Protein AF-0000000084530770 (afdb_homodimer)

Foldseek 3Di:
DEEEWELEFFAVCLPVVLCVLQVVLPHDYAYEYQDAAWHWYANQVHTDDIDGHRYYLLPDDLVVDQEYEYTDGPVILVVQLVRPSSLCSLLVCLQQAGEYEYEAHRCSSVLSNLRAAPWEFEHAPVCVVVSVVSHHHYDPDQWDWTCPGSYIYIYGYDSVSSVVSSVVVSVRSVVSVCVVPPD/DEEEWELEFFAVCLPVVLCVLCVVLPHDYAYEYQDAAWHWYANQVHTDDIDHHRYYLLPDDLVVDQEYEYTDGPVILVVQLVRPSSLCSLLVCLQQAGEYEYEAHRCSSVLSNLRAAPWEFEHAPVCVVVSVVSHHHYDPDQWDWTCPGSYIYIYGYDSVSSVVSSVVVSVRSVVSVCVVPPD

Secondary structure (DSSP, 8-state):
-EEE--SEEEEHHHHHHHHHHHHHTT---EEEESSSSEEEEEETTEEEEEEE--EEGGG--GGG-S-EEE---SHHHHHHTT-HHHHHHHHHHHHTT--EEEEGGGHHHHHHTT--TT-EE---GGGHHHHHHTT-EE---SEEEE-SSSS-EEEE-SGGGHHHHHHHHHHHHHHHHHHHS--/-EEE--SEEEEHHHHHHHHHHHHHTT---EEEESSSSEEEEEETTEEEEEEE--EEGGG--GGG-S-EEE---SHHHHHHTT-HHHHHHHHHHHHTT--EEEEGGGHHHHHHTT--TT-EE---GGGHHHHHHTT-EE---SEEEE-SSSS-EEEE-SGGGHHHHHHHHHHHHHHHHHHHS--

Nearest PDB structures (foldseek):
  2vrn-assembly1_B  TM=9.414E-01  e=8.417E-23  Deinococcus radiodurans R1 = ATCC 13939 = DSM 20539
  6f2f-assembly1_A  TM=9.793E-01  e=7.706E-19  Pyrococcus horikoshii
  7r66-assembly2_C  TM=9.734E-01  e=6.002E-19  Thermococcus thioreducens
  6q3t-assembly1_A  TM=9.786E-01  e=1.631E-18  Pyrococcus horikoshii
  3l18-assembly1_B  TM=9.530E-01  e=9.893E-19  Thermococcus onnurineus NA1

InterPro domains:
  IPR002818 DJ-1/PfpI [PF01965] (2-171)
  IPR006286 Deglycase PfpI-like [PS51276] (1-174)
  IPR006286 Deglycase PfpI-like [PTHR42733] (3-173)
  IPR029062 Class I glutamine amidotransferase-like [G3DSA:3.40.50.880] (1-180)
  IPR029062 Class I glutamine amidotransferase-like [SSF52317] (3-173)

Organism: Streptomyces rubellomurinus (strain ATCC 31215) (NCBI:txid359131)

Structure (mmCIF, N/CA/C/O backbone):
data_AF-0000000084530770-model_v1
#
loop_
_entity.id
_entity.type
_entity.pdbx_description
1 polymer 'Glutamine amidotransferase'
#
loop_
_atom_site.group_PDB
_atom_site.id
_atom_site.type_symbol
_atom_site.label_atom_id
_atom_site.label_alt_id
_atom_site.label_comp_id
_atom_site.label_asym_id
_atom_site.label_entity_id
_atom_site.label_seq_id
_atom_site.pdbx_PDB_ins_code
_atom_site.Cartn_x
_atom_site.Cartn_y
_atom_site.Cartn_z
_atom_site.occupancy
_atom_site.B_iso_or_equiv
_atom_site.auth_seq_id
_atom_site.auth_comp_id
_atom_site.auth_asym_id
_atom_site.auth_atom_id
_atom_site.pdbx_PDB_model_num
ATOM 1 N N . MET A 1 1 ? -2.721 24.344 11.234 1 97.06 1 MET A N 1
ATOM 2 C CA . MET A 1 1 ? -2.291 22.953 11.078 1 97.06 1 MET A CA 1
ATOM 3 C C . MET A 1 1 ? -2.768 22.391 9.75 1 97.06 1 MET A C 1
ATOM 5 O O . MET A 1 1 ? -3.959 22.438 9.438 1 97.06 1 MET A O 1
ATOM 9 N N . ALA A 1 2 ? -1.872 21.844 8.938 1 98.75 2 ALA A N 1
ATOM 10 C CA . ALA A 1 2 ? -2.244 21.266 7.652 1 98.75 2 ALA A CA 1
ATOM 11 C C . ALA A 1 2 ? -2.648 19.797 7.816 1 98.75 2 ALA A C 1
ATOM 13 O O . ALA A 1 2 ? -2.027 19.062 8.578 1 98.75 2 ALA A O 1
ATOM 14 N N . PHE A 1 3 ? -3.701 19.453 7.23 1 98.94 3 PHE A N 1
ATOM 15 C CA . PHE A 1 3 ? -4.074 18.078 6.934 1 98.94 3 PHE A CA 1
ATOM 16 C C . PHE A 1 3 ? -3.955 17.781 5.441 1 98.94 3 PHE A C 1
ATOM 18 O O . PHE A 1 3 ? -4.469 18.547 4.617 1 98.94 3 PHE A O 1
ATOM 25 N N . LEU A 1 4 ? -3.236 16.75 5.09 1 99 4 LEU A N 1
ATOM 26 C CA . LEU A 1 4 ? -3.018 16.453 3.676 1 99 4 LEU A CA 1
ATOM 27 C C . LEU A 1 4 ? -3.592 15.094 3.311 1 99 4 LEU A C 1
ATOM 29 O O . LEU A 1 4 ? -3.246 14.086 3.926 1 99 4 LEU A O 1
ATOM 33 N N . VAL A 1 5 ? -4.555 15.078 2.334 1 99 5 VAL A N 1
ATOM 34 C CA . VAL A 1 5 ? -5.133 13.836 1.843 1 99 5 VAL A CA 1
ATOM 35 C C . VAL A 1 5 ? -5.254 13.891 0.321 1 99 5 VAL A C 1
ATOM 37 O O . VAL A 1 5 ? -5.277 14.969 -0.269 1 99 5 VAL A O 1
ATOM 40 N N . ALA A 1 6 ? -5.258 12.727 -0.312 1 98.94 6 ALA A N 1
ATOM 41 C CA . ALA A 1 6 ? -5.602 12.602 -1.726 1 98.94 6 ALA A CA 1
ATOM 42 C C . ALA A 1 6 ? -7.098 12.797 -1.946 1 98.94 6 ALA A C 1
ATOM 44 O O . ALA A 1 6 ? -7.875 12.836 -0.989 1 98.94 6 ALA A O 1
ATOM 45 N N . PRO A 1 7 ? -7.531 12.953 -3.174 1 98.81 7 PRO A N 1
ATOM 46 C CA . PRO A 1 7 ? -8.953 13.156 -3.459 1 98.81 7 PRO A CA 1
ATOM 47 C C . PRO A 1 7 ? -9.82 11.984 -2.996 1 98.81 7 PRO A C 1
ATOM 49 O O . PRO A 1 7 ? -11.023 12.156 -2.777 1 98.81 7 PRO A O 1
ATOM 52 N N . TYR A 1 8 ? -9.211 10.859 -2.799 1 98.38 8 TYR A N 1
ATOM 53 C CA . TYR A 1 8 ? -9.953 9.664 -2.414 1 98.38 8 TYR A CA 1
ATOM 54 C C . TYR A 1 8 ? -9.164 8.82 -1.426 1 98.38 8 TYR A C 1
ATOM 56 O O . TYR A 1 8 ? -7.941 8.68 -1.559 1 98.38 8 TYR A O 1
ATOM 64 N N . GLY A 1 9 ? -9.906 8.312 -0.418 1 98.69 9 GLY A N 1
ATOM 65 C CA . GLY A 1 9 ? -9.391 7.094 0.181 1 98.69 9 GLY A CA 1
ATOM 66 C C . GLY A 1 9 ? -8.891 7.289 1.602 1 98.69 9 GLY A C 1
ATOM 67 O O . GLY A 1 9 ? -8.523 6.324 2.273 1 98.69 9 GLY A O 1
ATOM 68 N N . ALA A 1 10 ? -8.883 8.539 2.1 1 98.94 10 ALA A N 1
ATOM 69 C CA . ALA A 1 10 ? -8.516 8.734 3.5 1 98.94 10 ALA A CA 1
ATOM 70 C C . ALA A 1 10 ? -9.5 8.031 4.43 1 98.94 10 ALA A C 1
ATOM 72 O O . ALA A 1 10 ? -10.711 8.109 4.227 1 98.94 10 ALA A O 1
ATOM 73 N N . GLU A 1 11 ? -8.914 7.254 5.344 1 98.94 11 GLU A N 1
ATOM 74 C CA . GLU A 1 11 ? -9.805 6.719 6.367 1 98.94 11 GLU A CA 1
ATOM 75 C C . GLU A 1 11 ? -10.484 7.84 7.145 1 98.94 11 GLU A C 1
ATOM 77 O O . GLU A 1 11 ? -9.82 8.633 7.816 1 98.94 11 GLU A O 1
ATOM 82 N N . GLN A 1 12 ? -11.781 7.871 7.082 1 98.94 12 GLN A N 1
ATOM 83 C CA . GLN A 1 12 ? -12.523 9.055 7.504 1 98.94 12 GLN A CA 1
ATOM 84 C C . GLN A 1 12 ? -12.219 9.406 8.953 1 98.94 12 GLN A C 1
ATOM 86 O O . GLN A 1 12 ? -11.945 10.562 9.273 1 98.94 12 GLN A O 1
ATOM 91 N N . VAL A 1 13 ? -12.234 8.43 9.828 1 98.94 13 VAL A N 1
ATOM 92 C CA . VAL A 1 13 ? -12.07 8.719 11.25 1 98.94 13 VAL A CA 1
ATOM 93 C C . VAL A 1 13 ? -10.656 9.227 11.516 1 98.94 13 VAL A C 1
ATOM 95 O O . VAL A 1 13 ? -10.438 9.992 12.453 1 98.94 13 VAL A O 1
ATOM 98 N N . GLU A 1 14 ? -9.688 8.875 10.695 1 99 14 GLU A N 1
ATOM 99 C CA . GLU A 1 14 ? -8.305 9.328 10.844 1 99 14 GLU A CA 1
ATOM 100 C C . GLU A 1 14 ? -8.141 10.766 10.352 1 99 14 GLU A C 1
ATOM 102 O O . GLU A 1 14 ? -7.137 11.414 10.641 1 99 14 GLU A O 1
ATOM 107 N N . LEU A 1 15 ? -9.062 11.234 9.578 1 98.94 15 LEU A N 1
ATOM 108 C CA . LEU A 1 15 ? -9.133 12.641 9.188 1 98.94 15 LEU A CA 1
ATOM 109 C C . LEU A 1 15 ? -9.922 13.445 10.211 1 98.94 15 LEU A C 1
ATOM 111 O O . LEU A 1 15 ? -9.414 14.422 10.766 1 98.94 15 LEU A O 1
ATOM 115 N N . THR A 1 16 ? -11.055 12.992 10.602 1 98.94 16 THR A N 1
ATOM 116 C CA . THR A 1 16 ? -12.023 13.812 11.312 1 98.94 16 THR A CA 1
ATOM 117 C C . THR A 1 16 ? -11.703 13.867 12.805 1 98.94 16 THR A C 1
ATOM 119 O O . THR A 1 16 ? -11.875 14.906 13.445 1 98.94 16 THR A O 1
ATOM 122 N N . SER A 1 17 ? -11.281 12.766 13.383 1 98.94 17 SER A N 1
ATOM 123 C CA . SER A 1 17 ? -11.031 12.75 14.82 1 98.94 17 SER A CA 1
ATOM 124 C C . SER A 1 17 ? -9.844 13.633 15.18 1 98.94 17 SER A C 1
ATOM 126 O O . SER A 1 17 ? -9.953 14.523 16.031 1 98.94 17 SER A O 1
ATOM 128 N N . PRO A 1 18 ? -8.672 13.5 14.555 1 98.94 18 PRO A N 1
ATOM 129 C CA . PRO A 1 18 ? -7.574 14.43 14.836 1 98.94 18 PRO A CA 1
ATOM 130 C C . PRO A 1 18 ? -7.918 15.875 14.484 1 98.94 18 PRO A C 1
ATOM 132 O O . PRO A 1 18 ? -7.441 16.797 15.133 1 98.94 18 PRO A O 1
ATOM 135 N N . TRP A 1 19 ? -8.711 16.016 13.414 1 98.94 19 TRP A N 1
ATOM 136 C CA . TRP A 1 19 ? -9.195 17.344 13.055 1 98.94 19 TRP A CA 1
ATOM 137 C C . TRP A 1 19 ? -9.883 18.016 14.242 1 98.94 19 TRP A C 1
ATOM 139 O O . TRP A 1 19 ? -9.594 19.172 14.57 1 98.94 19 TRP A O 1
ATOM 149 N N . GLN A 1 20 ? -10.773 17.297 14.852 1 98.81 20 GLN A N 1
ATOM 150 C CA . GLN A 1 20 ? -11.508 17.797 16.016 1 98.81 20 GLN A CA 1
ATOM 151 C C . GLN A 1 20 ? -10.57 18.078 17.188 1 98.81 20 GLN A C 1
ATOM 153 O O . GLN A 1 20 ? -10.711 19.078 17.875 1 98.81 20 GLN A O 1
ATOM 158 N N . ALA A 1 21 ? -9.641 17.156 17.453 1 98.81 21 ALA A N 1
ATOM 159 C CA . ALA A 1 21 ? -8.672 17.344 18.531 1 98.81 21 ALA A CA 1
ATOM 160 C C . ALA A 1 21 ? -7.879 18.641 18.344 1 98.81 21 ALA A C 1
ATOM 162 O O . ALA A 1 21 ? -7.672 19.391 19.297 1 98.81 21 ALA A O 1
ATOM 163 N N . VAL A 1 22 ? -7.434 18.906 17.125 1 98.44 22 VAL A N 1
ATOM 164 C CA . VAL A 1 22 ? -6.691 20.125 16.812 1 98.44 22 VAL A CA 1
ATOM 165 C C . VAL A 1 22 ? -7.57 21.344 17.062 1 98.44 22 VAL A C 1
ATOM 167 O O . VAL A 1 22 ? -7.148 22.297 17.719 1 98.44 22 VAL A O 1
ATOM 170 N N . ALA A 1 23 ? -8.773 21.281 16.578 1 98.38 23 ALA A N 1
ATOM 171 C CA . ALA A 1 23 ? -9.695 22.391 16.734 1 98.38 23 ALA A CA 1
ATOM 172 C C . ALA A 1 23 ? -9.984 22.672 18.219 1 98.38 23 ALA A C 1
ATOM 174 O O . ALA A 1 23 ? -9.969 23.812 18.656 1 98.38 23 ALA A O 1
ATOM 175 N N . GLU A 1 24 ? -10.219 21.625 18.906 1 97.88 24 GLU A N 1
ATOM 176 C CA . GLU A 1 24 ? -10.586 21.734 20.328 1 97.88 24 GLU A CA 1
ATOM 177 C C . GLU A 1 24 ? -9.406 22.234 21.156 1 97.88 24 GLU A C 1
ATOM 179 O O . GLU A 1 24 ? -9.594 22.781 22.25 1 97.88 24 GLU A O 1
ATOM 184 N N . SER A 1 25 ? -8.266 22.047 20.703 1 96.75 25 SER A N 1
ATOM 185 C CA . SER A 1 25 ? -7.074 22.516 21.406 1 96.75 25 SER A CA 1
ATOM 186 C C . SER A 1 25 ? -6.707 23.938 21 1 96.75 25 SER A C 1
ATOM 188 O O . SER A 1 25 ? -5.68 24.469 21.422 1 96.75 25 SER A O 1
ATOM 190 N N . GLY A 1 26 ? -7.445 24.547 20.156 1 95.88 26 GLY A N 1
ATOM 191 C CA . GLY A 1 26 ? -7.254 25.938 19.797 1 95.88 26 GLY A CA 1
ATOM 192 C C . GLY A 1 26 ? -6.57 26.125 18.453 1 95.88 26 GLY A C 1
ATOM 193 O O . GLY A 1 26 ? -6.316 27.25 18.031 1 95.88 26 GLY A O 1
ATOM 194 N N . GLY A 1 27 ? -6.273 25 17.75 1 96.81 27 GLY A N 1
ATOM 195 C CA . GLY A 1 27 ? -5.652 25.062 16.438 1 96.81 27 GLY A CA 1
ATOM 196 C C . GLY A 1 27 ? -6.652 25.281 15.312 1 96.81 27 GLY A C 1
ATOM 197 O O . GLY A 1 27 ? -7.863 25.172 15.523 1 96.81 27 GLY A O 1
ATOM 198 N N . THR A 1 28 ? -6.148 25.672 14.141 1 97.69 28 THR A N 1
ATOM 199 C CA . THR A 1 28 ? -6.941 25.844 12.93 1 97.69 28 THR A CA 1
ATOM 200 C C . THR A 1 28 ? -6.543 24.797 11.883 1 97.69 28 THR A C 1
ATOM 202 O O . THR A 1 28 ? -5.555 24.984 11.172 1 97.69 28 THR A O 1
ATOM 205 N N . PRO A 1 29 ? -7.328 23.812 11.781 1 98.69 29 PRO A N 1
ATOM 206 C CA . PRO A 1 29 ? -7.023 22.812 10.75 1 98.69 29 PRO A CA 1
ATOM 207 C C . PRO A 1 29 ? -7.383 23.281 9.344 1 98.69 29 PRO A C 1
ATOM 209 O O . PRO A 1 29 ? -8.391 23.969 9.156 1 98.69 29 PRO A O 1
ATOM 212 N N . ARG A 1 30 ? -6.531 22.953 8.398 1 98.88 30 ARG A N 1
ATOM 213 C CA . ARG A 1 30 ? -6.727 23.234 6.977 1 98.88 30 ARG A CA 1
ATOM 214 C C . ARG A 1 30 ? -6.523 21.969 6.148 1 98.88 30 ARG A C 1
ATOM 216 O O . ARG A 1 30 ? -5.551 21.234 6.348 1 98.88 30 ARG A O 1
ATOM 223 N N . LEU A 1 31 ? -7.465 21.75 5.242 1 98.94 31 LEU A N 1
ATOM 224 C CA . LEU A 1 31 ? -7.406 20.547 4.43 1 98.94 31 LEU A CA 1
ATOM 225 C C . LEU A 1 31 ? -6.738 20.828 3.088 1 98.94 31 LEU A C 1
ATOM 227 O O . LEU A 1 31 ? -7.273 21.578 2.27 1 98.94 31 LEU A O 1
ATOM 231 N N . LEU A 1 32 ? -5.617 20.25 2.92 1 99 32 LEU A N 1
ATOM 232 C CA . LEU A 1 32 ? -4.902 20.266 1.647 1 99 32 LEU A CA 1
ATOM 233 C C . LEU A 1 32 ? -5.133 18.984 0.864 1 99 32 LEU A C 1
ATOM 235 O O . LEU A 1 32 ? -5.242 17.906 1.452 1 99 32 LEU A O 1
ATOM 239 N N . SER A 1 33 ? -5.184 19.094 -0.46 1 99 33 SER A N 1
ATOM 240 C CA . SER A 1 33 ? -5.281 17.938 -1.346 1 99 33 SER A CA 1
ATOM 241 C C . SER A 1 33 ? -4.582 18.203 -2.676 1 99 33 SER A C 1
ATOM 243 O O . SER A 1 33 ? -4.012 19.281 -2.883 1 99 33 SER A O 1
ATOM 245 N N . THR A 1 34 ? -4.539 17.266 -3.584 1 98.94 34 THR A N 1
ATOM 246 C CA . THR A 1 34 ? -3.814 17.344 -4.848 1 98.94 34 THR A CA 1
ATOM 247 C C . THR A 1 34 ? -4.723 17.859 -5.961 1 98.94 34 THR A C 1
ATOM 249 O O . THR A 1 34 ? -4.258 18.156 -7.062 1 98.94 34 THR A O 1
ATOM 252 N N . ALA A 1 35 ? -6.008 17.891 -5.691 1 98.88 35 ALA A N 1
ATOM 253 C CA . ALA A 1 35 ? -7 18.469 -6.598 1 98.88 35 ALA A CA 1
ATOM 254 C C . ALA A 1 35 ? -7.996 19.344 -5.844 1 98.88 35 ALA A C 1
ATOM 256 O O . ALA A 1 35 ? -8.227 19.141 -4.648 1 98.88 35 ALA A O 1
ATOM 257 N N . PRO A 1 36 ? -8.562 20.359 -6.492 1 98.62 36 PRO A N 1
ATOM 258 C CA . PRO A 1 36 ? -9.555 21.219 -5.828 1 98.62 36 PRO A CA 1
ATOM 259 C C . PRO A 1 36 ? -10.898 20.516 -5.637 1 98.62 36 PRO A C 1
ATOM 261 O O . PRO A 1 36 ? -11.094 19.406 -6.125 1 98.62 36 PRO A O 1
ATOM 264 N N . GLY A 1 37 ? -11.789 21.203 -4.914 1 98.69 37 GLY A N 1
ATOM 265 C CA . GLY A 1 37 ? -13.133 20.656 -4.73 1 98.69 37 GLY A CA 1
ATOM 266 C C . GLY A 1 37 ? -13.305 19.938 -3.412 1 98.69 37 GLY A C 1
ATOM 267 O O . GLY A 1 37 ? -13.094 20.5 -2.344 1 98.69 37 GLY A O 1
ATOM 268 N N . ARG A 1 38 ? -13.695 18.656 -3.51 1 98.88 38 ARG A N 1
ATOM 269 C CA . ARG A 1 38 ? -13.953 17.859 -2.316 1 98.88 38 ARG A CA 1
ATOM 270 C C . ARG A 1 38 ? -13.195 16.531 -2.375 1 98.88 38 ARG A C 1
ATOM 272 O O . ARG A 1 38 ? -12.945 16 -3.459 1 98.88 38 ARG A O 1
ATOM 279 N N . VAL A 1 39 ? -12.859 16.031 -1.296 1 98.94 39 VAL A N 1
ATOM 280 C CA . VAL A 1 39 ? -12.266 14.703 -1.195 1 98.94 39 VAL A CA 1
ATOM 281 C C . VAL A 1 39 ? -13.297 13.711 -0.674 1 98.94 39 VAL A C 1
ATOM 283 O O . VAL A 1 39 ? -14.203 14.086 0.079 1 98.94 39 VAL A O 1
ATOM 286 N N . LEU A 1 40 ? -13.188 12.469 -1.124 1 98.88 40 LEU A N 1
ATOM 287 C CA . LEU A 1 40 ? -14.047 11.391 -0.649 1 98.88 40 LEU A CA 1
ATOM 288 C C . LEU A 1 40 ? -13.297 10.492 0.327 1 98.88 40 LEU A C 1
ATOM 290 O O . LEU A 1 40 ? -12.344 9.805 -0.059 1 98.88 40 LEU A O 1
ATOM 294 N N . ALA A 1 41 ? -13.68 10.516 1.59 1 98.88 41 ALA A N 1
ATOM 295 C CA . ALA A 1 41 ? -13.109 9.633 2.605 1 98.88 41 ALA A CA 1
ATOM 296 C C . ALA A 1 41 ? -13.766 8.258 2.572 1 98.88 41 ALA A C 1
ATOM 298 O O . ALA A 1 41 ? -14.703 8.031 1.8 1 98.88 41 ALA A O 1
ATOM 299 N N . VAL A 1 42 ? -13.203 7.352 3.391 1 98.69 42 VAL A N 1
ATOM 300 C CA . VAL A 1 42 ? -13.758 6.004 3.379 1 98.69 42 VAL A CA 1
ATOM 301 C C . VAL A 1 42 ? -13.938 5.508 4.812 1 98.69 42 VAL A C 1
ATOM 303 O O . VAL A 1 42 ? -13.305 6.023 5.738 1 98.69 42 VAL A O 1
ATOM 306 N N . HIS A 1 43 ? -14.828 4.598 4.941 1 98 43 HIS A N 1
ATOM 307 C CA . HIS A 1 43 ? -14.93 3.709 6.098 1 98 43 HIS A CA 1
ATOM 308 C C . HIS A 1 43 ? -14.438 2.305 5.758 1 98 43 HIS A C 1
ATOM 310 O O . HIS A 1 43 ? -15.219 1.451 5.34 1 98 43 HIS A O 1
ATOM 316 N N . HIS A 1 44 ? -13.148 2.17 5.965 1 92.94 44 HIS A N 1
ATOM 317 C CA . HIS A 1 44 ? -12.469 0.952 5.535 1 92.94 44 HIS A CA 1
ATOM 318 C C . HIS A 1 44 ? -12.602 0.756 4.027 1 92.94 44 HIS A C 1
ATOM 320 O O . HIS A 1 44 ? -11.922 1.434 3.25 1 92.94 44 HIS A O 1
ATOM 326 N N . HIS A 1 45 ? -13.594 -0.054 3.629 1 89.94 45 HIS A N 1
ATOM 327 C CA . HIS A 1 45 ? -13.664 -0.385 2.211 1 89.94 45 HIS A CA 1
ATOM 328 C C . HIS A 1 45 ? -14.906 0.224 1.562 1 89.94 45 HIS A C 1
ATOM 330 O O . HIS A 1 45 ? -15.203 -0.064 0.401 1 89.94 45 HIS A O 1
ATOM 336 N N . THR A 1 46 ? -15.602 1.054 2.318 1 95.69 46 THR A N 1
ATOM 337 C CA . THR A 1 46 ? -16.828 1.654 1.795 1 95.69 46 THR A CA 1
ATOM 338 C C . THR A 1 46 ? -16.719 3.178 1.784 1 95.69 46 THR A C 1
ATOM 340 O O . THR A 1 46 ? -16 3.76 2.6 1 95.69 46 THR A O 1
ATOM 343 N N . PRO A 1 47 ? -17.453 3.779 0.838 1 97.38 47 PRO A N 1
ATOM 344 C CA . PRO A 1 47 ? -17.406 5.242 0.784 1 97.38 47 PRO A CA 1
ATOM 345 C C . PRO A 1 47 ? -17.891 5.895 2.074 1 97.38 47 PRO A C 1
ATOM 347 O O . PRO A 1 47 ? -18.859 5.414 2.688 1 97.38 47 PRO A O 1
ATOM 350 N N . GLY A 1 48 ? -17.203 6.934 2.5 1 98.5 48 GLY A N 1
ATOM 351 C CA . GLY A 1 48 ? -17.625 7.789 3.602 1 98.5 48 GLY A CA 1
ATOM 352 C C . GLY A 1 48 ? -18.172 9.133 3.143 1 98.5 48 GLY A C 1
ATOM 353 O O . GLY A 1 48 ? -18.906 9.203 2.156 1 98.5 48 GLY A O 1
ATOM 354 N N . ASP A 1 49 ? -17.891 10.117 3.875 1 98.88 49 ASP A N 1
ATOM 355 C CA . ASP A 1 49 ? -18.359 11.469 3.568 1 98.88 49 ASP A CA 1
ATOM 356 C C . ASP A 1 49 ? -17.344 12.219 2.711 1 98.88 49 ASP A C 1
ATOM 358 O O . ASP A 1 49 ? -16.219 11.75 2.52 1 98.88 49 ASP A O 1
ATOM 362 N N . THR A 1 50 ? -17.766 13.297 2.15 1 98.88 50 THR A N 1
ATOM 363 C CA . THR A 1 50 ? -16.875 14.188 1.416 1 98.88 50 THR A CA 1
ATOM 364 C C . THR A 1 50 ? -16.531 15.414 2.25 1 98.88 50 THR A C 1
ATOM 366 O O . THR A 1 50 ? -17.281 15.797 3.15 1 98.88 50 THR A O 1
ATOM 369 N N . PHE A 1 51 ? -15.398 15.977 2.02 1 98.94 51 PHE A N 1
ATOM 370 C CA . PHE A 1 51 ? -14.906 17.141 2.74 1 98.94 51 PHE A CA 1
ATOM 371 C C . PHE A 1 51 ? -14.344 18.172 1.772 1 98.94 51 PHE A C 1
ATOM 373 O O . PHE A 1 51 ? -13.656 17.828 0.81 1 98.94 51 PHE A O 1
ATOM 380 N N . ALA A 1 52 ? -14.617 19.453 2.016 1 98.94 52 ALA A N 1
ATOM 381 C CA . ALA A 1 52 ? -14.148 20.516 1.143 1 98.94 52 ALA A CA 1
ATOM 382 C C . ALA A 1 52 ? -12.648 20.734 1.296 1 98.94 52 ALA A C 1
ATOM 384 O O . ALA A 1 52 ? -12.133 20.766 2.414 1 98.94 52 ALA A O 1
ATOM 385 N N . VAL A 1 53 ? -11.961 20.891 0.173 1 98.94 53 VAL A N 1
ATOM 386 C CA . VAL A 1 53 ? -10.539 21.188 0.149 1 98.94 53 VAL A CA 1
ATOM 387 C C . VAL A 1 53 ? -10.32 22.688 0.36 1 98.94 53 VAL A C 1
ATOM 389 O O . VAL A 1 53 ? -10.914 23.516 -0.336 1 98.94 53 VAL A O 1
ATOM 392 N N . ASP A 1 54 ? -9.453 22.984 1.302 1 98.88 54 ASP A N 1
ATOM 393 C CA . ASP A 1 54 ? -9.156 24.391 1.577 1 98.88 54 ASP A CA 1
ATOM 394 C C . ASP A 1 54 ? -8.164 24.953 0.561 1 98.88 54 ASP A C 1
ATOM 396 O O . ASP A 1 54 ? -8.258 26.125 0.178 1 98.88 54 ASP A O 1
ATOM 400 N N . ALA A 1 55 ? -7.168 24.156 0.162 1 98.81 55 ALA A N 1
ATOM 401 C CA . ALA A 1 55 ? -6.148 24.609 -0.785 1 98.81 55 ALA A CA 1
ATOM 402 C C . ALA A 1 55 ? -5.484 23.422 -1.473 1 98.81 55 ALA A C 1
ATOM 404 O O . ALA A 1 55 ? -5.469 22.312 -0.932 1 98.81 55 ALA A O 1
ATOM 405 N N . LEU A 1 56 ? -4.945 23.688 -2.643 1 98.88 56 LEU A N 1
ATOM 406 C CA . LEU A 1 56 ? -4.094 22.719 -3.316 1 98.88 56 LEU A CA 1
ATOM 407 C C . LEU A 1 56 ? -2.723 22.641 -2.648 1 98.88 56 LEU A C 1
ATOM 409 O O . LEU A 1 56 ? -2.113 23.672 -2.354 1 98.88 56 LEU A O 1
ATOM 413 N N . VAL A 1 57 ? -2.312 21.438 -2.447 1 98.94 57 VAL A N 1
ATOM 414 C CA . VAL A 1 57 ? -1.022 21.266 -1.787 1 98.94 57 VAL A CA 1
ATOM 415 C C . VAL A 1 57 ? 0.084 21.891 -2.641 1 98.94 57 VAL A C 1
ATOM 417 O O . VAL A 1 57 ? 1.056 22.422 -2.109 1 98.94 57 VAL A O 1
ATOM 420 N N . GLY A 1 58 ? -0.07 21.844 -3.971 1 98.69 58 GLY A N 1
ATOM 421 C CA . GLY A 1 58 ? 0.927 22.406 -4.867 1 98.69 58 GLY A CA 1
ATOM 422 C C . GLY A 1 58 ? 1.002 23.922 -4.797 1 98.69 58 GLY A C 1
ATOM 423 O O . GLY A 1 58 ? 1.963 24.516 -5.281 1 98.69 58 GLY A O 1
ATOM 424 N N . GLU A 1 59 ? 0.014 24.516 -4.148 1 98.5 59 GLU A N 1
ATOM 425 C CA . GLU A 1 59 ? -0.056 25.984 -4.051 1 98.5 59 GLU A CA 1
ATOM 426 C C . GLU A 1 59 ? 0.137 26.438 -2.609 1 98.5 59 GLU A C 1
ATOM 428 O O . GLU A 1 59 ? 0.195 27.641 -2.344 1 98.5 59 GLU A O 1
ATOM 433 N N . ALA A 1 60 ? 0.166 25.531 -1.73 1 98.56 60 ALA A N 1
ATOM 434 C CA . ALA A 1 60 ? 0.299 25.844 -0.312 1 98.56 60 ALA A CA 1
ATOM 435 C C . ALA A 1 60 ? 1.767 25.906 0.102 1 98.56 60 ALA A C 1
ATOM 437 O O . ALA A 1 60 ? 2.547 25.016 -0.223 1 98.56 60 ALA A O 1
ATOM 438 N N . ASP A 1 61 ? 2.139 26.938 0.773 1 98.44 61 ASP A N 1
ATOM 439 C CA . ASP A 1 61 ? 3.48 27.047 1.335 1 98.44 61 ASP A CA 1
ATOM 440 C C . ASP A 1 61 ? 3.58 26.281 2.656 1 98.44 61 ASP A C 1
ATOM 442 O O . ASP A 1 61 ? 2.893 26.609 3.623 1 98.44 61 ASP A O 1
ATOM 446 N N . PRO A 1 62 ? 4.438 25.328 2.721 1 98.12 62 PRO A N 1
ATOM 447 C CA . PRO A 1 62 ? 4.578 24.578 3.975 1 98.12 62 PRO A CA 1
ATOM 448 C C . PRO A 1 62 ? 4.879 25.484 5.168 1 98.12 62 PRO A C 1
ATOM 450 O O . PRO A 1 62 ? 4.48 25.172 6.297 1 98.12 62 PRO A O 1
ATOM 453 N N . ALA A 1 63 ? 5.488 26.578 4.957 1 97.06 63 ALA A N 1
ATOM 454 C CA . ALA A 1 63 ? 5.895 27.484 6.031 1 97.06 63 ALA A CA 1
ATOM 455 C C . ALA A 1 63 ? 4.684 28.172 6.645 1 97.06 63 ALA A C 1
ATOM 457 O O . ALA A 1 63 ? 4.781 28.766 7.723 1 97.06 63 ALA A O 1
ATOM 458 N N . ASP A 1 64 ? 3.57 28.094 5.957 1 97.5 64 ASP A N 1
ATOM 459 C CA . ASP A 1 64 ? 2.359 28.75 6.445 1 97.5 64 ASP A CA 1
ATOM 460 C C . ASP A 1 64 ? 1.658 27.891 7.496 1 97.5 64 ASP A C 1
ATOM 462 O O . ASP A 1 64 ? 0.683 28.328 8.109 1 97.5 64 ASP A O 1
ATOM 466 N N . TYR A 1 65 ? 2.141 26.703 7.773 1 97.69 65 TYR A N 1
ATOM 467 C CA . TYR A 1 65 ? 1.503 25.781 8.695 1 97.69 65 TYR A CA 1
ATOM 468 C C . TYR A 1 65 ? 2.455 25.391 9.82 1 97.69 65 TYR A C 1
ATOM 470 O O . TYR A 1 65 ? 3.646 25.172 9.586 1 97.69 65 TYR A O 1
ATOM 478 N N . ASP A 1 66 ? 1.939 25.266 10.992 1 96.69 66 ASP A N 1
ATOM 479 C CA . ASP A 1 66 ? 2.744 24.969 12.172 1 96.69 66 ASP A CA 1
ATOM 480 C C . ASP A 1 66 ? 3.061 23.484 12.266 1 96.69 66 ASP A C 1
ATOM 482 O O . ASP A 1 66 ? 3.975 23.078 12.984 1 96.69 66 ASP A O 1
ATOM 486 N N . GLY A 1 67 ? 2.305 22.656 11.594 1 97.88 67 GLY A N 1
ATOM 487 C CA . GLY A 1 67 ? 2.461 21.219 11.586 1 97.88 67 GLY A CA 1
ATOM 488 C C . GLY A 1 67 ? 1.64 20.531 10.508 1 97.88 67 GLY A C 1
ATOM 489 O O . GLY A 1 67 ? 0.9 21.188 9.773 1 97.88 67 GLY A O 1
ATOM 490 N N . LEU A 1 68 ? 1.864 19.25 10.383 1 98.88 68 LEU A N 1
ATOM 491 C CA . LEU A 1 68 ? 1.233 18.469 9.328 1 98.88 68 LEU A CA 1
ATOM 492 C C . LEU A 1 68 ? 0.681 17.156 9.875 1 98.88 68 LEU A C 1
ATOM 494 O O . LEU A 1 68 ? 1.367 16.453 10.625 1 98.88 68 LEU A O 1
ATOM 498 N N . VAL A 1 69 ? -0.565 16.906 9.594 1 99 69 VAL A N 1
ATOM 499 C CA . VAL A 1 69 ? -1.203 15.641 9.938 1 99 69 VAL A CA 1
ATOM 500 C C . VAL A 1 69 ? -1.486 14.836 8.672 1 99 69 VAL A C 1
ATOM 502 O O . VAL A 1 69 ? -2.053 15.359 7.711 1 99 69 VAL A O 1
ATOM 505 N N . LEU A 1 70 ? -1.064 13.602 8.68 1 99 70 LEU A N 1
ATOM 506 C CA . LEU A 1 70 ? -1.262 12.672 7.574 1 99 70 LEU A CA 1
ATOM 507 C C . LEU A 1 70 ? -2.154 11.508 7.996 1 99 70 LEU A C 1
ATOM 509 O O . LEU A 1 70 ? -1.7 10.586 8.68 1 99 70 LEU A O 1
ATOM 513 N N . PRO A 1 71 ? -3.447 11.547 7.559 1 98.94 71 PRO A N 1
ATOM 514 C CA . PRO A 1 71 ? -4.309 10.375 7.746 1 98.94 71 PRO A CA 1
ATOM 515 C C . PRO A 1 71 ? -3.902 9.203 6.867 1 98.94 71 PRO A C 1
ATOM 517 O O . PRO A 1 71 ? -3.262 9.391 5.828 1 98.94 71 PRO A O 1
ATOM 520 N N . GLY A 1 72 ? -4.312 8.062 7.344 1 98.88 72 GLY A N 1
ATOM 521 C CA . GLY A 1 72 ? -4.07 6.871 6.543 1 98.88 72 GLY A CA 1
ATOM 522 C C . GLY A 1 72 ? -5.215 6.543 5.602 1 98.88 72 GLY A C 1
ATOM 523 O O . GLY A 1 72 ? -5.789 7.438 4.977 1 98.88 72 GLY A O 1
ATOM 524 N N . GLY A 1 73 ? -5.625 5.312 5.633 1 98.62 73 GLY A N 1
ATOM 525 C CA . GLY A 1 73 ? -6.309 4.703 4.504 1 98.62 73 GLY A CA 1
ATOM 526 C C . GLY A 1 73 ? -5.355 4.137 3.467 1 98.62 73 GLY A C 1
ATOM 527 O O . GLY A 1 73 ? -4.406 4.809 3.055 1 98.62 73 GLY A O 1
ATOM 528 N N . VAL A 1 74 ? -5.668 2.9 3.062 1 98.31 74 VAL A N 1
ATOM 529 C CA . VAL A 1 74 ? -4.699 2.232 2.197 1 98.31 74 VAL A CA 1
ATOM 530 C C . VAL A 1 74 ? -4.539 3.016 0.898 1 98.31 74 VAL A C 1
ATOM 532 O O . VAL A 1 74 ? -3.418 3.293 0.467 1 98.31 74 VAL A O 1
ATOM 535 N N . ALA A 1 75 ? -5.613 3.434 0.297 1 98.25 75 ALA A N 1
ATOM 536 C CA . ALA A 1 75 ? -5.605 4.098 -1.005 1 98.25 75 ALA A CA 1
ATOM 537 C C . ALA A 1 75 ? -4.996 5.492 -0.906 1 98.25 75 ALA A C 1
ATOM 539 O O . ALA A 1 75 ? -4.301 5.938 -1.821 1 98.25 75 ALA A O 1
ATOM 540 N N . ASN A 1 76 ? -5.199 6.176 0.217 1 98.81 76 ASN A N 1
ATOM 541 C CA . ASN A 1 76 ? -4.852 7.582 0.375 1 98.81 76 ASN A CA 1
ATOM 542 C C . ASN A 1 76 ? -3.35 7.809 0.232 1 98.81 76 ASN A C 1
ATOM 544 O O . ASN A 1 76 ? -2.906 8.508 -0.679 1 98.81 76 ASN A O 1
ATOM 548 N N . PRO A 1 77 ? -2.477 7.203 1.046 1 98.94 77 PRO A N 1
ATOM 549 C CA . PRO A 1 77 ? -1.043 7.434 0.852 1 98.94 77 PRO A CA 1
ATOM 550 C C . PRO A 1 77 ? -0.522 6.836 -0.454 1 98.94 77 PRO A C 1
ATOM 552 O O . PRO A 1 77 ? 0.468 7.32 -1.007 1 98.94 77 PRO A O 1
ATOM 555 N N . ASP A 1 78 ? -1.212 5.762 -0.94 1 98.81 78 ASP A N 1
ATOM 556 C CA . ASP A 1 78 ? -0.812 5.199 -2.227 1 98.81 78 ASP A CA 1
ATOM 557 C C . ASP A 1 78 ? -0.973 6.223 -3.348 1 98.81 78 ASP A C 1
ATOM 559 O O . ASP A 1 78 ? -0.175 6.258 -4.285 1 98.81 78 ASP A O 1
ATOM 563 N N . HIS A 1 79 ? -2.002 7.039 -3.287 1 98.81 79 HIS A N 1
ATOM 564 C CA . HIS A 1 79 ? -2.201 8.117 -4.246 1 98.81 79 HIS A CA 1
ATOM 565 C C . HIS A 1 79 ? -1.246 9.281 -3.979 1 98.81 79 HIS A C 1
ATOM 567 O O . HIS A 1 79 ? -0.663 9.836 -4.91 1 98.81 79 HIS A O 1
ATOM 573 N N . LEU A 1 80 ? -1.062 9.648 -2.748 1 98.94 80 LEU A N 1
ATOM 574 C CA . LEU A 1 80 ? -0.282 10.828 -2.385 1 98.94 80 LEU A CA 1
ATOM 575 C C . LEU A 1 80 ? 1.165 10.68 -2.842 1 98.94 80 LEU A C 1
ATOM 577 O O . LEU A 1 80 ? 1.771 11.648 -3.314 1 98.94 80 LEU A O 1
ATOM 581 N N . ARG A 1 81 ? 1.686 9.469 -2.705 1 98.81 81 ARG A N 1
ATOM 582 C CA . ARG A 1 81 ? 3.113 9.312 -2.965 1 98.81 81 ARG A CA 1
ATOM 583 C C . ARG A 1 81 ? 3.406 9.367 -4.461 1 98.81 81 ARG A C 1
ATOM 585 O O . ARG A 1 81 ? 4.566 9.398 -4.871 1 98.81 81 ARG A O 1
ATOM 592 N N . LEU A 1 82 ? 2.363 9.445 -5.309 1 98.81 82 LEU A N 1
ATOM 593 C CA . LEU A 1 82 ? 2.539 9.617 -6.75 1 98.81 82 LEU A CA 1
ATOM 594 C C . LEU A 1 82 ? 2.559 11.094 -7.125 1 98.81 82 LEU A C 1
ATOM 596 O O . LEU A 1 82 ? 2.9 11.445 -8.258 1 98.81 82 LEU A O 1
ATOM 600 N N . ASP A 1 83 ? 2.104 11.945 -6.203 1 98.94 83 ASP A N 1
ATOM 601 C CA . ASP A 1 83 ? 1.999 13.367 -6.484 1 98.94 83 ASP A CA 1
ATOM 602 C C . ASP A 1 83 ? 3.254 14.109 -6.031 1 98.94 83 ASP A C 1
ATOM 604 O O . ASP A 1 83 ? 3.51 14.234 -4.832 1 98.94 83 ASP A O 1
ATOM 608 N N . ARG A 1 84 ? 3.979 14.695 -6.965 1 98.69 84 ARG A N 1
ATOM 609 C CA . ARG A 1 84 ? 5.266 15.32 -6.672 1 98.69 84 ARG A CA 1
ATOM 610 C C . ARG A 1 84 ? 5.102 16.484 -5.703 1 98.69 84 ARG A C 1
ATOM 612 O O . ARG A 1 84 ? 5.941 16.688 -4.824 1 98.69 84 ARG A O 1
ATOM 619 N N . ALA A 1 85 ? 4.082 17.266 -5.863 1 98.88 85 ALA A N 1
ATOM 620 C CA . ALA A 1 85 ? 3.863 18.406 -4.984 1 98.88 85 ALA A CA 1
ATOM 621 C C . ALA A 1 85 ? 3.551 17.969 -3.561 1 98.88 85 ALA A C 1
ATOM 623 O O . ALA A 1 85 ? 4.027 18.562 -2.596 1 98.88 85 ALA A O 1
ATOM 624 N N . ALA A 1 86 ? 2.691 16.938 -3.451 1 98.94 86 ALA A N 1
ATOM 625 C CA . ALA A 1 86 ? 2.381 16.391 -2.133 1 98.94 86 ALA A CA 1
ATOM 626 C C . ALA A 1 86 ? 3.641 15.883 -1.438 1 98.94 86 ALA A C 1
ATOM 628 O O . ALA A 1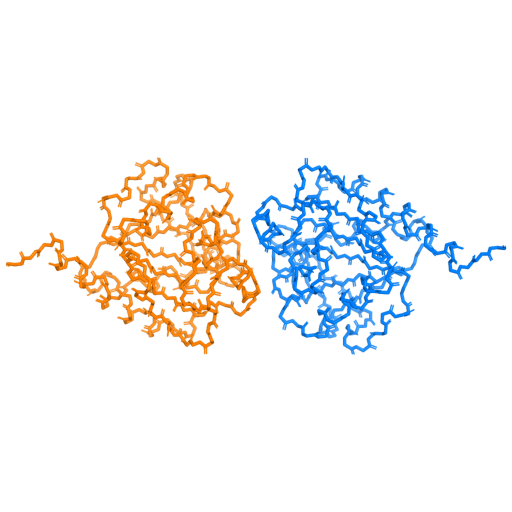 86 ? 3.887 16.203 -0.272 1 98.94 86 ALA A O 1
ATOM 629 N N . VAL A 1 87 ? 4.422 15.141 -2.164 1 98.94 87 VAL A N 1
ATOM 630 C CA . VAL A 1 87 ? 5.645 14.562 -1.613 1 98.94 87 VAL A CA 1
ATOM 631 C C . VAL A 1 87 ? 6.605 15.68 -1.208 1 98.94 87 VAL A C 1
ATOM 633 O O . VAL A 1 87 ? 7.195 15.641 -0.125 1 98.94 87 VAL A O 1
ATOM 636 N N . ALA A 1 88 ? 6.738 16.656 -2.027 1 98.88 88 ALA A N 1
ATOM 637 C CA . ALA A 1 88 ? 7.613 17.797 -1.73 1 98.88 88 ALA A CA 1
ATOM 638 C C . ALA A 1 88 ? 7.145 18.531 -0.483 1 98.88 88 ALA A C 1
ATOM 640 O O . ALA A 1 88 ? 7.961 18.969 0.328 1 98.88 88 ALA A O 1
ATOM 641 N N . HIS A 1 89 ? 5.84 18.719 -0.37 1 98.94 89 HIS A N 1
ATOM 642 C CA . HIS A 1 89 ? 5.273 19.406 0.784 1 98.94 89 HIS A CA 1
ATOM 643 C C . HIS A 1 89 ? 5.59 18.656 2.078 1 98.94 89 HIS A C 1
ATOM 645 O O . HIS A 1 89 ? 6 19.281 3.066 1 98.94 89 HIS A O 1
ATOM 651 N N . VAL A 1 90 ? 5.41 17.359 2.104 1 98.94 90 VAL A N 1
ATOM 652 C CA . VAL A 1 90 ? 5.699 16.531 3.27 1 98.94 90 VAL A CA 1
ATOM 653 C C . VAL A 1 90 ? 7.188 16.594 3.596 1 98.94 90 VAL A C 1
ATOM 655 O O . VAL A 1 90 ? 7.566 16.766 4.754 1 98.94 90 VAL A O 1
ATOM 658 N N . HIS A 1 91 ? 8.023 16.469 2.561 1 98.81 91 HIS A N 1
ATOM 659 C CA . HIS A 1 91 ? 9.469 16.562 2.754 1 98.81 91 HIS A CA 1
ATOM 660 C C . HIS A 1 91 ? 9.852 17.891 3.381 1 98.81 91 HIS A C 1
ATOM 662 O O . HIS A 1 91 ? 10.656 17.938 4.312 1 98.81 91 HIS A O 1
ATOM 668 N N . ALA A 1 92 ? 9.289 18.922 2.85 1 98.69 92 ALA A N 1
ATOM 669 C CA . ALA A 1 92 ? 9.617 20.266 3.328 1 98.69 92 ALA A CA 1
ATOM 670 C C . ALA A 1 92 ? 9.234 20.438 4.793 1 98.69 92 ALA A C 1
ATOM 672 O O . ALA A 1 92 ? 9.977 21.047 5.57 1 98.69 92 ALA A O 1
ATOM 673 N N . HIS A 1 93 ? 8.062 19.938 5.219 1 97.62 93 HIS A N 1
ATOM 674 C CA . HIS A 1 93 ? 7.648 20 6.617 1 97.62 93 HIS A CA 1
ATOM 675 C C . HIS A 1 93 ? 8.648 19.281 7.52 1 97.62 93 HIS A C 1
ATOM 677 O O . HIS A 1 93 ? 9.086 19.844 8.523 1 97.62 93 HIS A O 1
ATOM 683 N N . CYS A 1 94 ? 8.992 18.109 7.117 1 97.94 94 CYS A N 1
ATOM 684 C CA . CYS A 1 94 ? 9.898 17.297 7.914 1 97.94 94 CYS A CA 1
ATOM 685 C C . CYS A 1 94 ? 11.281 17.922 7.988 1 97.94 94 CYS A C 1
ATOM 687 O O . CYS A 1 94 ? 11.891 17.984 9.062 1 97.94 94 CYS A O 1
ATOM 689 N N . ALA A 1 95 ? 11.758 18.438 6.887 1 97.69 95 ALA A N 1
ATOM 690 C CA . ALA A 1 95 ? 13.102 19 6.805 1 97.69 95 ALA A CA 1
ATOM 691 C C . ALA A 1 95 ? 13.211 20.281 7.625 1 97.69 95 ALA A C 1
ATOM 693 O O . ALA A 1 95 ? 14.273 20.594 8.172 1 97.69 95 ALA A O 1
ATOM 694 N N . ALA A 1 96 ? 12.109 21 7.742 1 97.38 96 ALA A N 1
ATOM 695 C CA . ALA A 1 96 ? 12.094 22.266 8.469 1 97.38 96 ALA A CA 1
ATOM 696 C C . ALA A 1 96 ? 11.977 22.031 9.977 1 97.38 96 ALA A C 1
ATOM 698 O O . ALA A 1 96 ? 12.039 22.969 10.766 1 97.38 96 ALA A O 1
ATOM 699 N N . GLY A 1 97 ? 11.758 20.766 10.359 1 96.94 97 GLY A N 1
ATOM 700 C CA . GLY A 1 97 ? 11.672 20.422 11.773 1 96.94 97 GLY A CA 1
ATOM 701 C C . GLY A 1 97 ? 10.297 20.688 12.367 1 96.94 97 GLY A C 1
ATOM 702 O O . GLY A 1 97 ? 10.156 20.812 13.578 1 96.94 97 GLY A O 1
ATOM 703 N N . ARG A 1 98 ? 9.359 20.891 11.555 1 96.62 98 ARG A N 1
ATOM 704 C CA . ARG A 1 98 ? 7.984 21.047 12.023 1 96.62 98 ARG A CA 1
ATOM 705 C C . ARG A 1 98 ? 7.387 19.703 12.438 1 96.62 98 ARG A C 1
ATOM 707 O O . ARG A 1 98 ? 7.73 18.672 11.875 1 96.62 98 ARG A O 1
ATOM 714 N N . PRO A 1 99 ? 6.5 19.719 13.445 1 97.75 99 PRO A N 1
ATOM 715 C CA . PRO A 1 99 ? 5.875 18.453 13.844 1 97.75 99 PRO A CA 1
ATOM 716 C C . PRO A 1 99 ? 5.02 17.844 12.734 1 97.75 99 PRO A C 1
ATOM 718 O O . PRO A 1 99 ? 4.289 18.562 12.047 1 97.75 99 PRO A O 1
ATOM 721 N N . VAL A 1 100 ? 5.199 16.578 12.578 1 98.81 100 VAL A N 1
ATOM 722 C CA . VAL A 1 100 ? 4.402 15.82 11.625 1 98.81 100 VAL A CA 1
ATOM 723 C C . VAL A 1 100 ? 3.777 14.617 12.328 1 98.81 100 VAL A C 1
ATOM 725 O O . VAL A 1 100 ? 4.445 13.922 13.102 1 98.81 100 VAL A O 1
ATOM 728 N N . ALA A 1 101 ? 2.504 14.406 12.125 1 98.94 101 ALA A N 1
ATOM 729 C CA . ALA A 1 101 ? 1.771 13.273 12.68 1 98.94 101 ALA A CA 1
ATOM 730 C C . ALA A 1 101 ? 1.198 12.391 11.57 1 98.94 101 ALA A C 1
ATOM 732 O O . ALA A 1 101 ? 0.554 12.891 10.641 1 98.94 101 ALA A O 1
ATOM 733 N N . ALA A 1 102 ? 1.499 11.156 11.625 1 99 102 ALA A N 1
ATOM 734 C CA . ALA A 1 102 ? 1.053 10.195 10.617 1 99 102 ALA A CA 1
ATOM 735 C C . ALA A 1 102 ? 0.455 8.953 11.273 1 99 102 ALA A C 1
ATOM 737 O O . ALA A 1 102 ? 1.021 8.414 12.227 1 99 102 ALA A O 1
ATOM 738 N N . ILE A 1 103 ? -0.671 8.492 10.805 1 99 103 ILE A N 1
ATOM 739 C CA . ILE A 1 103 ? -1.323 7.34 11.43 1 99 103 ILE A CA 1
ATOM 740 C C . ILE A 1 103 ? -1.633 6.289 10.359 1 99 103 ILE A C 1
ATOM 742 O O . ILE A 1 103 ? -1.922 6.629 9.211 1 99 103 ILE A O 1
ATOM 746 N N . CYS A 1 104 ? -1.622 4.961 10.812 1 98.88 104 CYS A N 1
ATOM 747 C CA . CYS A 1 104 ? -2.023 3.844 9.961 1 98.88 104 CYS A CA 1
ATOM 748 C C . CYS A 1 104 ? -1.114 3.732 8.742 1 98.88 104 CYS A C 1
ATOM 750 O O . CYS A 1 104 ? 0.098 3.557 8.883 1 98.88 104 CYS A O 1
ATOM 752 N N . HIS A 1 105 ? -1.614 3.814 7.523 1 98.94 105 HIS A N 1
ATOM 753 C CA . HIS A 1 105 ? -0.847 3.623 6.297 1 98.94 105 HIS A CA 1
ATOM 754 C C . HIS A 1 105 ? -0.164 4.918 5.871 1 98.94 105 HIS A C 1
ATOM 756 O O . HIS A 1 105 ? 0.623 4.922 4.918 1 98.94 105 HIS A O 1
ATOM 762 N N . ALA A 1 106 ? -0.265 6.008 6.531 1 98.94 106 ALA A N 1
ATOM 763 C CA . ALA A 1 106 ? 0.218 7.32 6.117 1 98.94 106 ALA A CA 1
ATOM 764 C C . ALA A 1 106 ? 1.738 7.332 5.988 1 98.94 106 ALA A C 1
ATOM 766 O O . ALA A 1 106 ? 2.301 8.156 5.262 1 98.94 106 ALA A O 1
ATOM 767 N N . ALA A 1 107 ? 2.41 6.422 6.664 1 98.94 107 ALA A N 1
ATOM 768 C CA . ALA A 1 107 ? 3.869 6.41 6.695 1 98.94 107 ALA A CA 1
ATOM 769 C C . ALA A 1 107 ? 4.445 6.102 5.32 1 98.94 107 ALA A C 1
ATOM 771 O O . ALA A 1 107 ? 5.629 6.344 5.062 1 98.94 107 ALA A O 1
ATOM 772 N N . TRP A 1 108 ? 3.656 5.547 4.359 1 98.94 108 TRP A N 1
ATOM 773 C CA . TRP A 1 108 ? 4.125 5.355 2.99 1 98.94 108 TRP A CA 1
ATOM 774 C C . TRP A 1 108 ? 4.535 6.688 2.367 1 98.94 108 TRP A C 1
ATOM 776 O O . TRP A 1 108 ? 5.52 6.758 1.63 1 98.94 108 TRP A O 1
ATOM 786 N N . THR A 1 109 ? 3.744 7.73 2.65 1 98.94 109 THR A N 1
ATOM 787 C CA . THR A 1 109 ? 4.078 9.047 2.119 1 98.94 109 THR A CA 1
ATOM 788 C C . THR A 1 109 ? 5.379 9.562 2.727 1 98.94 109 THR A C 1
ATOM 790 O O . THR A 1 109 ? 6.156 10.25 2.057 1 98.94 109 THR A O 1
ATOM 793 N N . LEU A 1 110 ? 5.625 9.25 4.016 1 98.94 110 LEU A N 1
ATOM 794 C CA . LEU A 1 110 ? 6.863 9.641 4.68 1 98.94 110 LEU A CA 1
ATOM 795 C C . LEU A 1 110 ? 8.062 8.938 4.047 1 98.94 110 LEU A C 1
ATOM 797 O O . LEU A 1 110 ? 9.133 9.531 3.918 1 98.94 110 LEU A O 1
ATOM 801 N N . ILE A 1 111 ? 7.887 7.625 3.674 1 98.94 111 ILE A N 1
ATOM 802 C CA . ILE A 1 111 ? 8.938 6.914 2.957 1 98.94 111 ILE A CA 1
ATOM 803 C C . ILE A 1 111 ? 9.266 7.648 1.657 1 98.94 111 ILE A C 1
ATOM 805 O O . ILE A 1 111 ? 10.43 7.91 1.363 1 98.94 111 ILE A O 1
ATOM 809 N N . GLU A 1 112 ? 8.203 7.977 0.93 1 98.94 112 GLU A N 1
ATOM 810 C CA . GLU A 1 112 ? 8.406 8.633 -0.362 1 98.94 112 GLU A CA 1
ATOM 811 C C . GLU A 1 112 ? 9.094 9.984 -0.198 1 98.94 112 GLU A C 1
ATOM 813 O O . GLU A 1 112 ? 9.883 10.391 -1.052 1 98.94 112 GLU A O 1
ATOM 818 N N . ALA A 1 113 ? 8.852 10.648 0.901 1 98.88 113 ALA A N 1
ATOM 819 C CA . ALA A 1 113 ? 9.375 11.984 1.182 1 98.88 113 ALA A CA 1
ATOM 820 C C . ALA A 1 113 ? 10.773 11.914 1.786 1 98.88 113 ALA A C 1
ATOM 822 O O . ALA A 1 113 ? 11.336 12.93 2.184 1 98.88 113 ALA A O 1
ATOM 823 N N . ASP A 1 114 ? 11.383 10.703 1.931 1 98.31 114 ASP A N 1
ATOM 824 C CA . ASP A 1 114 ? 12.703 10.477 2.514 1 98.31 114 ASP A CA 1
ATOM 825 C C . ASP A 1 114 ? 12.781 11.031 3.934 1 98.31 114 ASP A C 1
ATOM 827 O O . ASP A 1 114 ? 13.703 11.773 4.266 1 98.31 114 ASP A O 1
ATOM 831 N N . ALA A 1 115 ? 11.773 10.641 4.719 1 98.69 115 ALA A N 1
ATOM 832 C CA . ALA A 1 115 ? 11.656 11.281 6.023 1 98.69 115 ALA A CA 1
ATOM 833 C C . ALA A 1 115 ? 11.695 10.258 7.148 1 98.69 115 ALA A C 1
ATOM 835 O O . ALA A 1 115 ? 11.359 10.562 8.297 1 98.69 115 ALA A O 1
ATOM 836 N N . VAL A 1 116 ? 12.117 9 6.812 1 98.81 116 VAL A N 1
ATOM 837 C CA . VAL A 1 116 ? 11.953 7.988 7.848 1 98.81 116 VAL A CA 1
ATOM 838 C C . VAL A 1 116 ? 13.312 7.406 8.227 1 98.81 116 VAL A C 1
ATOM 840 O O . VAL A 1 116 ? 13.438 6.723 9.242 1 98.81 116 VAL A O 1
ATOM 843 N N . ARG A 1 117 ? 14.367 7.625 7.395 1 98.25 117 ARG A N 1
ATOM 844 C CA . ARG A 1 117 ? 15.68 7.031 7.621 1 98.25 117 ARG A CA 1
ATOM 845 C C . ARG A 1 117 ? 16.219 7.418 8.992 1 98.25 117 ARG A C 1
ATOM 847 O O . ARG A 1 117 ? 16.297 8.602 9.328 1 98.25 117 ARG A O 1
ATOM 854 N N . GLY A 1 118 ? 16.547 6.43 9.766 1 98.44 118 GLY A N 1
ATOM 855 C CA . GLY A 1 118 ? 17.141 6.645 11.07 1 98.44 118 GLY A CA 1
ATOM 856 C C . GLY A 1 118 ? 16.125 7.004 12.141 1 98.44 118 GLY A C 1
ATOM 857 O O . GLY A 1 118 ? 16.484 7.16 13.312 1 98.44 118 GLY A O 1
ATOM 858 N N . ARG A 1 119 ? 14.914 7.121 11.82 1 98.75 119 ARG A N 1
ATOM 859 C CA . ARG A 1 119 ? 13.867 7.457 12.773 1 98.75 119 ARG A CA 1
ATOM 860 C C . ARG A 1 119 ? 13.211 6.199 13.336 1 98.75 119 ARG A C 1
ATOM 862 O O . ARG A 1 119 ? 13.148 5.172 12.656 1 98.75 119 ARG A O 1
ATOM 869 N N . THR A 1 120 ? 12.727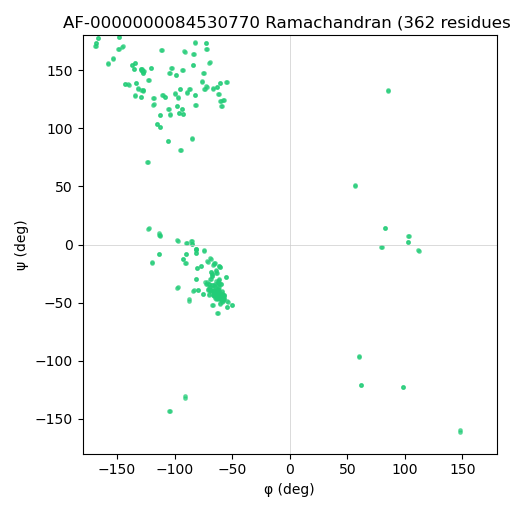 6.25 14.531 1 98.94 120 THR A N 1
ATOM 870 C CA . THR A 1 120 ? 11.891 5.207 15.102 1 98.94 120 THR A CA 1
ATOM 871 C C . THR A 1 120 ? 10.414 5.57 14.977 1 98.94 120 THR A C 1
ATOM 873 O O . THR A 1 120 ? 10.008 6.676 15.336 1 98.94 120 THR A O 1
ATOM 876 N N . LEU A 1 121 ? 9.617 4.691 14.414 1 98.88 121 LEU A N 1
ATOM 877 C CA . LEU A 1 121 ? 8.211 5.012 14.234 1 98.88 121 LEU A CA 1
ATOM 878 C C . LEU A 1 121 ? 7.363 3.742 14.195 1 98.88 121 LEU A C 1
ATOM 880 O O . LEU A 1 121 ? 7.902 2.633 14.148 1 98.88 121 LEU A O 1
ATOM 884 N N . THR A 1 122 ? 6.09 3.861 14.453 1 98.94 122 THR A N 1
ATOM 885 C CA . THR A 1 122 ? 5.109 2.789 14.305 1 98.94 122 THR A CA 1
ATOM 886 C C . THR A 1 122 ? 4.16 3.078 13.148 1 98.94 122 THR A C 1
ATOM 888 O O . THR A 1 122 ? 4.258 4.125 12.5 1 98.94 122 THR A O 1
ATOM 891 N N . SER A 1 123 ? 3.375 2.148 12.703 1 98.94 123 SER A N 1
ATOM 892 C CA . SER A 1 123 ? 2.424 2.203 11.602 1 98.94 123 SER A CA 1
ATOM 893 C C . SER A 1 123 ? 1.483 1.003 11.617 1 98.94 123 SER A C 1
ATOM 895 O O . SER A 1 123 ? 1.546 0.175 12.531 1 98.94 123 SER A O 1
ATOM 897 N N . TRP A 1 124 ? 0.581 1.011 10.68 1 98.94 124 TRP A N 1
ATOM 898 C CA . TRP A 1 124 ? -0.069 -0.265 10.398 1 98.94 124 TRP A CA 1
ATOM 899 C C . TRP A 1 124 ? 0.961 -1.341 10.07 1 98.94 124 TRP A C 1
ATOM 901 O O . TRP A 1 124 ? 1.92 -1.089 9.344 1 98.94 124 TRP A O 1
ATOM 911 N N . PRO A 1 125 ? 0.773 -2.543 10.555 1 98.88 125 PRO A N 1
ATOM 912 C CA . PRO A 1 125 ? 1.84 -3.545 10.531 1 98.88 125 PRO A CA 1
ATOM 913 C C . PRO A 1 125 ? 2.248 -3.936 9.109 1 98.88 125 PRO A C 1
ATOM 915 O O . PRO A 1 125 ? 3.381 -4.367 8.891 1 98.88 125 PRO A O 1
ATOM 918 N N . SER A 1 126 ? 1.41 -3.793 8.125 1 98.88 126 SER A N 1
ATOM 919 C CA . SER A 1 126 ? 1.747 -4.199 6.762 1 98.88 126 SER A CA 1
ATOM 920 C C . SER A 1 126 ? 2.887 -3.355 6.199 1 98.88 126 SER A C 1
ATOM 922 O O . SER A 1 126 ? 3.512 -3.73 5.203 1 98.88 126 SER A O 1
ATOM 924 N N . LEU A 1 127 ? 3.182 -2.23 6.816 1 98.94 127 LEU A N 1
ATOM 925 C CA . LEU A 1 127 ? 4.215 -1.33 6.316 1 98.94 127 LEU A CA 1
ATOM 926 C C . LEU A 1 127 ? 5.574 -1.684 6.91 1 98.94 127 LEU A C 1
ATOM 928 O O . LEU A 1 127 ? 6.594 -1.112 6.52 1 98.94 127 LEU A O 1
ATOM 932 N N . ARG A 1 128 ? 5.617 -2.588 7.863 1 98.94 128 ARG A N 1
ATOM 933 C CA . ARG A 1 128 ? 6.836 -2.828 8.633 1 98.94 128 ARG A CA 1
ATOM 934 C C . ARG A 1 128 ? 8.031 -3.025 7.707 1 98.94 128 ARG A C 1
ATOM 936 O O . ARG A 1 128 ? 9.039 -2.33 7.832 1 98.94 128 ARG A O 1
ATOM 943 N N . THR A 1 129 ? 7.934 -3.883 6.77 1 98.94 129 THR A N 1
ATOM 944 C CA . THR A 1 129 ? 9.055 -4.234 5.906 1 98.94 129 THR A CA 1
ATOM 945 C C . THR A 1 129 ? 9.469 -3.043 5.051 1 98.94 129 THR A C 1
ATOM 947 O O . THR A 1 129 ? 10.664 -2.779 4.883 1 98.94 129 THR A O 1
ATOM 950 N N . ASP A 1 130 ? 8.531 -2.314 4.496 1 98.94 130 ASP A N 1
ATOM 951 C CA . ASP A 1 130 ? 8.836 -1.131 3.697 1 98.94 130 ASP A CA 1
ATOM 952 C C . ASP A 1 130 ? 9.578 -0.087 4.527 1 98.94 130 ASP A C 1
ATOM 954 O O . ASP A 1 130 ? 10.539 0.528 4.051 1 98.94 130 ASP A O 1
ATOM 958 N N . LEU A 1 131 ? 9.078 0.104 5.754 1 98.94 131 LEU A N 1
ATOM 959 C CA . LEU A 1 131 ? 9.688 1.096 6.633 1 98.94 131 LEU A CA 1
A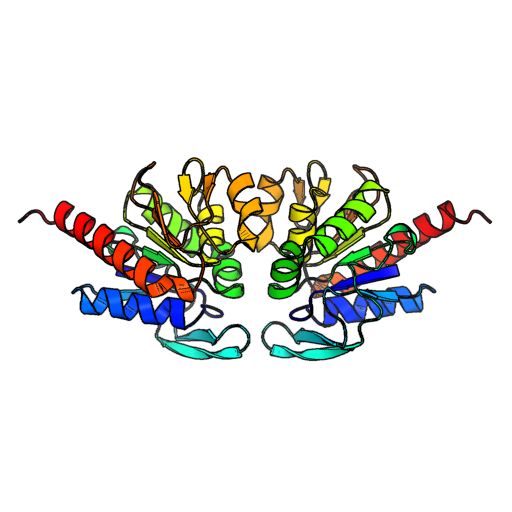TOM 960 C C . LEU A 1 131 ? 11.109 0.688 7.012 1 98.94 131 LEU A C 1
ATOM 962 O O . LEU A 1 131 ? 12.023 1.51 6.969 1 98.94 131 LEU A O 1
ATOM 966 N N . VAL A 1 132 ? 11.289 -0.571 7.348 1 98.94 132 VAL A N 1
ATOM 967 C CA . VAL A 1 132 ? 12.617 -1.069 7.711 1 98.94 132 VAL A CA 1
ATOM 968 C C . VAL A 1 132 ? 13.555 -0.967 6.508 1 98.94 132 VAL A C 1
ATOM 970 O O . VAL A 1 132 ? 14.688 -0.507 6.637 1 98.94 132 VAL A O 1
ATOM 973 N N . ASN A 1 133 ? 13.094 -1.337 5.336 1 98.94 133 ASN A N 1
ATOM 974 C CA . ASN A 1 133 ? 13.891 -1.22 4.121 1 98.94 133 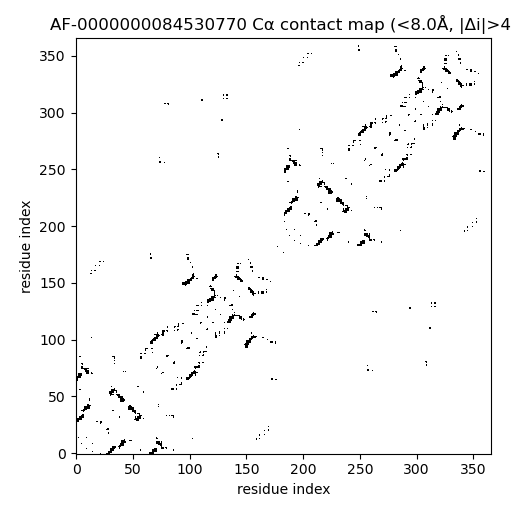ASN A CA 1
ATOM 975 C C . ASN A 1 133 ? 14.266 0.231 3.832 1 98.94 133 ASN A C 1
ATOM 977 O O . ASN A 1 133 ? 15.328 0.503 3.266 1 98.94 133 ASN A O 1
ATOM 981 N N . ALA A 1 134 ? 13.438 1.151 4.223 1 98.94 134 ALA A N 1
ATOM 982 C CA . ALA A 1 134 ? 13.664 2.574 3.992 1 98.94 134 ALA A CA 1
ATOM 983 C C . ALA A 1 134 ? 14.617 3.154 5.035 1 98.94 134 ALA A C 1
ATOM 985 O O . ALA A 1 134 ? 14.953 4.34 4.984 1 98.94 134 ALA A O 1
ATOM 986 N N . GLY A 1 135 ? 15.023 2.35 6.023 1 98.88 135 GLY A N 1
ATOM 987 C CA . GLY A 1 135 ? 16.016 2.775 6.992 1 98.88 135 GLY A CA 1
ATOM 988 C C . GLY A 1 135 ? 15.43 3.162 8.336 1 98.88 135 GLY A C 1
ATOM 989 O O . GLY A 1 135 ? 16.125 3.684 9.203 1 98.88 135 GLY A O 1
ATOM 990 N N . ALA A 1 136 ? 14.156 2.939 8.516 1 98.88 136 ALA A N 1
ATOM 991 C CA . ALA A 1 136 ? 13.508 3.258 9.781 1 98.88 136 ALA A CA 1
ATOM 992 C C . ALA A 1 136 ? 13.695 2.131 10.789 1 98.88 136 ALA A C 1
ATOM 994 O O . ALA A 1 136 ? 13.969 0.989 10.414 1 98.88 136 ALA A O 1
ATOM 995 N N . HIS A 1 137 ? 13.633 2.463 12.062 1 98.88 137 HIS A N 1
ATOM 996 C CA . HIS A 1 137 ? 13.414 1.501 13.141 1 98.88 137 HIS A CA 1
ATOM 997 C C . HIS A 1 137 ? 11.93 1.378 13.477 1 98.88 137 HIS A C 1
ATOM 999 O O . HIS A 1 137 ? 11.336 2.303 14.031 1 98.88 137 HIS A O 1
ATOM 1005 N N . TRP A 1 138 ? 11.328 0.245 13.211 1 98.94 138 TRP A N 1
ATOM 1006 C CA . TRP A 1 138 ? 9.891 0.065 13.383 1 98.94 138 TRP A CA 1
ATOM 1007 C C . TRP A 1 138 ? 9.578 -0.547 14.75 1 98.94 138 TRP A C 1
ATOM 1009 O O . TRP A 1 138 ? 10.25 -1.494 15.172 1 98.94 138 TRP A O 1
ATOM 1019 N N . VAL A 1 139 ? 8.641 -0.001 15.406 1 98.94 139 VAL A N 1
ATOM 1020 C CA . VAL A 1 139 ? 8.195 -0.53 16.688 1 98.94 139 VAL A CA 1
ATOM 1021 C C . VAL A 1 139 ? 6.68 -0.738 16.656 1 98.94 139 VAL A C 1
ATOM 1023 O O . VAL A 1 139 ? 5.957 -0.009 15.977 1 98.94 139 VAL A O 1
ATOM 1026 N N . ASP A 1 140 ? 6.172 -1.814 17.406 1 98.88 140 ASP A N 1
ATOM 1027 C CA . ASP A 1 140 ? 4.746 -2.082 17.547 1 98.88 140 ASP A CA 1
ATOM 1028 C C . ASP A 1 140 ? 4.184 -1.456 18.812 1 98.88 140 ASP A C 1
ATOM 1030 O O . ASP A 1 140 ? 4.016 -2.141 19.828 1 98.88 140 ASP A O 1
ATOM 1034 N N . GLU A 1 141 ? 3.916 -0.178 18.688 1 98.88 141 GLU A N 1
ATOM 1035 C CA . GLU A 1 141 ? 3.373 0.626 19.781 1 98.88 141 GLU A CA 1
ATOM 1036 C C . GLU A 1 141 ? 2.115 1.373 19.344 1 98.88 141 GLU A C 1
ATOM 1038 O O . GLU A 1 141 ? 1.977 1.732 18.172 1 98.88 141 GLU A O 1
ATOM 1043 N N . GLU A 1 142 ? 1.227 1.588 20.281 1 98.94 142 GLU A N 1
ATOM 1044 C CA . GLU A 1 142 ? 0.026 2.346 19.953 1 98.94 142 GLU A CA 1
ATOM 1045 C C . GLU A 1 142 ? 0.38 3.717 19.391 1 98.94 142 GLU A C 1
ATOM 1047 O O . GLU A 1 142 ? -0.235 4.176 18.422 1 98.94 142 GLU A O 1
ATOM 1052 N N . VAL A 1 143 ? 1.286 4.414 20.016 1 98.94 143 VAL A N 1
ATOM 1053 C CA . VAL A 1 143 ? 1.823 5.691 19.547 1 98.94 143 VAL A CA 1
ATOM 1054 C C . VAL A 1 143 ? 3.326 5.746 19.812 1 98.94 143 VAL A C 1
ATOM 1056 O O . VAL A 1 143 ? 3.799 5.273 20.859 1 98.94 143 VAL A O 1
ATOM 1059 N N . HIS A 1 144 ? 4.078 6.234 18.891 1 98.94 144 HIS A N 1
ATOM 1060 C CA . HIS A 1 144 ? 5.492 6.527 19.078 1 98.94 144 HIS A CA 1
ATOM 1061 C C . HIS A 1 144 ? 5.832 7.941 18.625 1 98.94 144 HIS A C 1
ATOM 1063 O O . HIS A 1 144 ? 5.457 8.344 17.516 1 98.94 144 HIS A O 1
ATOM 1069 N N . VAL A 1 145 ? 6.438 8.672 19.484 1 98.88 145 VAL A N 1
ATOM 1070 C CA . VAL A 1 145 ? 6.945 9.992 19.141 1 98.88 145 VAL A CA 1
ATOM 1071 C C . VAL A 1 145 ? 8.469 9.945 19 1 98.88 145 VAL A C 1
ATOM 1073 O O . VAL A 1 145 ? 9.172 9.633 19.969 1 98.88 145 VAL A O 1
ATOM 1076 N N . CYS A 1 146 ? 8.961 10.195 17.875 1 98.81 146 CYS A N 1
ATOM 1077 C CA . CYS A 1 146 ? 10.398 10.195 17.625 1 98.81 146 CYS A CA 1
ATOM 1078 C C . CYS A 1 146 ? 10.953 11.609 17.625 1 98.81 146 CYS A C 1
ATOM 1080 O O . CYS A 1 146 ? 10.477 12.469 16.891 1 98.81 146 CYS A O 1
ATOM 1082 N N . HIS A 1 147 ? 11.984 11.805 18.359 1 97.62 147 HIS A N 1
ATOM 1083 C CA . HIS A 1 147 ? 12.633 13.109 18.406 1 97.62 147 HIS A CA 1
ATOM 1084 C C . HIS A 1 147 ? 14.023 13.062 17.797 1 97.62 147 HIS A C 1
ATOM 1086 O O . HIS A 1 147 ? 14.766 14.047 17.859 1 97.62 147 HIS A O 1
ATOM 1092 N N . ASP A 1 148 ? 14.258 11.828 17.141 1 94.94 148 ASP A N 1
ATOM 1093 C CA . ASP A 1 148 ? 15.547 11.68 16.469 1 94.94 148 ASP A CA 1
ATOM 1094 C C . ASP A 1 148 ? 15.5 12.273 15.062 1 94.94 148 ASP A C 1
ATOM 1096 O O . ASP A 1 148 ? 14.898 11.68 14.156 1 94.94 148 ASP A O 1
ATOM 1100 N N . GLY A 1 149 ? 15.844 13.562 14.867 1 93.62 149 GLY A N 1
ATOM 1101 C CA . GLY A 1 149 ? 15.805 14.266 13.594 1 93.62 149 GLY A CA 1
ATOM 1102 C C . GLY A 1 149 ? 15.484 15.742 13.734 1 93.62 149 GLY A C 1
ATOM 1103 O O . GLY A 1 149 ? 15.57 16.297 14.828 1 93.62 149 GLY A O 1
ATOM 1104 N N . PRO A 1 150 ? 15.031 16.281 12.594 1 94.12 150 PRO A N 1
ATOM 1105 C CA . PRO A 1 150 ? 14.852 17.75 12.633 1 94.12 150 PRO A CA 1
ATOM 1106 C C . PRO A 1 150 ? 13.688 18.172 13.516 1 94.12 150 PRO A C 1
ATOM 1108 O O . PRO A 1 150 ? 13.742 19.234 14.148 1 94.12 150 PRO A O 1
ATOM 1111 N N . GLY A 1 151 ? 12.633 17.422 13.516 1 96.12 151 GLY A N 1
ATOM 1112 C CA . GLY A 1 151 ? 11.438 17.703 14.305 1 96.12 151 GLY A CA 1
ATOM 1113 C C . GLY A 1 151 ? 10.711 16.453 14.758 1 96.12 151 GLY A C 1
ATOM 1114 O O . GLY A 1 151 ? 11.039 15.344 14.336 1 96.12 151 GLY A O 1
ATOM 1115 N N . PRO A 1 152 ? 9.742 16.641 15.688 1 98.06 152 PRO A N 1
ATOM 1116 C CA . PRO A 1 152 ? 9.016 15.484 16.203 1 98.06 152 PRO A CA 1
ATOM 1117 C C . PRO A 1 152 ? 8.156 14.805 15.148 1 98.06 152 PRO A C 1
ATOM 1119 O O . PRO A 1 152 ? 7.5 15.477 14.352 1 98.06 152 PRO A O 1
ATOM 1122 N N . LEU A 1 153 ? 8.25 13.539 15.109 1 98.75 153 LEU A N 1
ATOM 1123 C CA . LEU A 1 153 ? 7.406 12.68 14.289 1 98.75 153 LEU A CA 1
ATOM 1124 C C . LEU A 1 153 ? 6.496 11.812 15.156 1 98.75 153 LEU A C 1
ATOM 1126 O O . LEU A 1 153 ? 6.977 10.953 15.891 1 98.75 153 LEU A O 1
ATOM 1130 N N . VAL A 1 154 ? 5.207 12.07 15.117 1 98.94 154 VAL A N 1
ATOM 1131 C CA . VAL A 1 154 ? 4.195 11.328 15.867 1 98.94 154 VAL A CA 1
ATOM 1132 C C . VAL A 1 154 ? 3.553 10.281 14.969 1 98.94 154 VAL A C 1
ATOM 1134 O O . VAL A 1 154 ? 2.965 10.617 13.938 1 98.94 154 VAL A O 1
ATOM 1137 N N . THR A 1 155 ? 3.668 9.008 15.328 1 98.94 155 THR A N 1
ATOM 1138 C CA . THR A 1 155 ? 3.092 7.969 14.477 1 98.94 155 THR A CA 1
ATOM 1139 C C . THR A 1 155 ? 2.219 7.023 15.297 1 98.94 155 THR A C 1
ATOM 1141 O O . THR A 1 155 ? 2.432 6.863 16.5 1 98.94 155 THR A O 1
ATOM 1144 N N . SER A 1 156 ? 1.25 6.473 14.688 1 99 156 SER A N 1
ATOM 1145 C CA . SER A 1 156 ? 0.337 5.523 15.32 1 99 156 SER A CA 1
ATOM 1146 C C . SER A 1 156 ? -0.111 4.453 14.328 1 99 156 SER A C 1
ATOM 1148 O O . SER A 1 156 ? 0.076 4.602 13.117 1 99 156 SER A O 1
ATOM 1150 N N . ARG A 1 157 ? -0.816 3.367 14.852 1 98.94 157 ARG A N 1
ATOM 1151 C CA . ARG A 1 157 ? -0.988 2.158 14.055 1 98.94 157 ARG A CA 1
ATOM 1152 C C . ARG A 1 157 ? -2.346 2.148 13.359 1 98.94 157 ARG A C 1
ATOM 1154 O O . ARG A 1 157 ? -2.477 1.641 12.242 1 98.94 157 ARG A O 1
ATOM 1161 N N . ARG A 1 158 ? -3.324 2.664 14.07 1 98.75 158 ARG A N 1
ATOM 1162 C CA . ARG A 1 158 ? -4.68 2.344 13.641 1 98.75 158 ARG A CA 1
ATOM 1163 C C . ARG A 1 158 ? -5.707 3.199 14.375 1 98.75 158 ARG A C 1
ATOM 1165 O O . ARG A 1 158 ? -5.387 3.836 15.383 1 98.75 158 ARG A O 1
ATOM 1172 N N . PRO A 1 159 ? -7.008 3.145 13.93 1 98.81 159 PRO A N 1
ATOM 1173 C CA . PRO A 1 159 ? -8.055 3.971 14.531 1 98.81 159 PRO A CA 1
ATOM 1174 C C . PRO A 1 159 ? -8.234 3.703 16.031 1 98.81 159 PRO A C 1
ATOM 1176 O O . PRO A 1 159 ? -8.492 4.629 16.797 1 98.81 159 PRO A O 1
ATOM 1179 N N . ALA A 1 160 ? -8.047 2.479 16.422 1 98.75 160 ALA A N 1
ATOM 1180 C CA . ALA A 1 160 ? -8.211 2.148 17.828 1 98.75 160 ALA A CA 1
ATOM 1181 C C . ALA A 1 160 ? -7.227 2.924 18.688 1 98.75 160 ALA A C 1
ATOM 1183 O O . ALA A 1 160 ? -7.438 3.088 19.891 1 98.75 160 ALA A O 1
ATOM 1184 N N . ASP A 1 161 ? -6.168 3.471 18.188 1 98.94 161 ASP A N 1
ATOM 1185 C CA . ASP A 1 161 ? -5.113 4.172 18.906 1 98.94 161 ASP A CA 1
ATOM 1186 C C . ASP A 1 161 ? -5.328 5.684 18.859 1 98.94 161 ASP A C 1
ATOM 1188 O O . ASP A 1 161 ? -4.496 6.445 19.359 1 98.94 161 ASP A O 1
ATOM 1192 N N . LEU A 1 162 ? -6.41 6.172 18.297 1 98.94 162 LEU A N 1
ATOM 1193 C CA . LEU A 1 162 ? -6.637 7.586 18.016 1 98.94 162 LEU A CA 1
ATOM 1194 C C . LEU A 1 162 ? -6.574 8.422 19.281 1 98.94 162 LEU A C 1
ATOM 1196 O O . LEU A 1 162 ? -5.973 9.5 19.297 1 98.94 162 LEU A O 1
ATOM 1200 N N . PRO A 1 163 ? -7.18 7.961 20.406 1 98.81 163 PRO A N 1
ATOM 1201 C CA . PRO A 1 163 ? -7.094 8.812 21.594 1 98.81 163 PRO A CA 1
ATOM 1202 C C . PRO A 1 163 ? -5.656 9.117 22 1 98.81 163 PRO A C 1
ATOM 1204 O O . PRO A 1 163 ? -5.324 10.273 22.281 1 98.81 163 PRO A O 1
ATOM 1207 N N . LEU A 1 164 ? -4.766 8.141 21.984 1 98.94 164 LEU A N 1
ATOM 1208 C CA . LEU A 1 164 ? -3.363 8.344 22.344 1 98.94 164 LEU A CA 1
ATOM 1209 C C . LEU A 1 164 ? -2.646 9.148 21.266 1 98.94 164 LEU A C 1
ATOM 1211 O O . LEU A 1 164 ? -1.787 9.977 21.578 1 98.94 164 LEU A O 1
ATOM 1215 N N . PHE A 1 165 ? -2.955 8.898 20.078 1 98.94 165 PHE A N 1
ATOM 1216 C CA . PHE A 1 165 ? -2.395 9.625 18.938 1 98.94 165 PHE A CA 1
ATOM 1217 C C . PHE A 1 165 ? -2.717 11.109 19.031 1 98.94 165 PHE A C 1
ATOM 1219 O O . PHE A 1 165 ? -1.834 11.953 18.859 1 98.94 165 PHE A O 1
ATOM 1226 N N . GLU A 1 166 ? -3.949 11.383 19.328 1 98.88 166 GLU A N 1
ATOM 1227 C CA . GLU A 1 166 ? -4.418 12.766 19.391 1 98.88 166 GLU A CA 1
ATOM 1228 C C . GLU A 1 166 ? -3.803 13.492 20.578 1 98.88 166 GLU A C 1
ATOM 1230 O O . GLU A 1 166 ? -3.453 14.672 20.484 1 98.88 166 GLU A O 1
ATOM 1235 N N . ASP A 1 167 ? -3.711 12.789 21.656 1 98.69 167 ASP A N 1
ATOM 1236 C CA . ASP A 1 167 ? -3.047 13.383 22.812 1 98.69 167 ASP A CA 1
ATOM 1237 C C . ASP A 1 167 ? -1.604 13.758 22.484 1 98.69 167 ASP A C 1
ATOM 1239 O O . ASP A 1 167 ? -1.158 14.859 22.812 1 98.69 167 ASP A O 1
ATOM 1243 N N . ALA A 1 168 ? -0.889 12.867 21.859 1 98.75 168 ALA A N 1
ATOM 1244 C CA . ALA A 1 168 ? 0.503 13.102 21.484 1 98.75 168 ALA A CA 1
ATOM 1245 C C . ALA A 1 168 ? 0.614 14.234 20.469 1 98.75 168 ALA A C 1
ATOM 1247 O O . ALA A 1 168 ? 1.494 15.094 20.578 1 98.75 168 ALA A O 1
ATOM 1248 N N . LEU A 1 169 ? -0.198 14.18 19.5 1 97.75 169 LEU A N 1
ATOM 1249 C CA . LEU A 1 169 ? -0.252 15.195 18.453 1 97.75 169 LEU A CA 1
ATOM 1250 C C . LEU A 1 169 ? -0.43 16.578 19.047 1 97.75 169 LEU A C 1
ATOM 1252 O O . LEU A 1 169 ? 0.335 17.5 18.734 1 97.75 169 LEU A O 1
ATOM 1256 N N . VAL A 1 170 ? -1.447 16.734 19.859 1 97.81 170 VAL A N 1
ATOM 1257 C CA . VAL A 1 170 ? -1.763 18.031 20.453 1 97.81 170 VAL A CA 1
ATOM 1258 C C . VAL A 1 170 ? -0.608 18.5 21.344 1 97.81 170 VAL A C 1
ATOM 1260 O O . VAL A 1 170 ? -0.231 19.672 21.312 1 97.81 170 VAL A O 1
ATOM 1263 N N . THR A 1 171 ? -0.055 17.578 22.094 1 97.19 171 THR A N 1
ATOM 1264 C CA . THR A 1 171 ? 1.069 17.891 22.969 1 97.19 171 THR A CA 1
ATOM 1265 C C . THR A 1 171 ? 2.256 18.406 22.156 1 97.19 171 THR A C 1
ATOM 1267 O O . THR A 1 171 ? 2.789 19.484 22.453 1 97.19 171 THR A O 1
ATOM 1270 N N . GLU A 1 172 ? 2.666 17.719 21.125 1 96.06 172 GLU A N 1
ATOM 1271 C CA . GLU A 1 172 ? 3.84 18.078 20.328 1 96.06 172 GLU A CA 1
ATOM 1272 C C . GLU A 1 172 ? 3.605 19.359 19.547 1 96.06 172 GLU A C 1
ATOM 1274 O O . GLU A 1 172 ? 4.512 20.188 19.406 1 96.06 172 GLU A O 1
ATOM 1279 N N . PHE A 1 173 ? 2.441 19.516 19.047 1 93 173 PHE A N 1
ATOM 1280 C CA . PHE A 1 173 ? 2.133 20.672 18.219 1 93 173 PHE A CA 1
ATOM 1281 C C . PHE A 1 173 ? 2.037 21.938 19.062 1 93 173 PHE A C 1
ATOM 1283 O O . PHE A 1 173 ? 2.398 23.016 18.609 1 93 173 PHE A O 1
ATOM 1290 N N . SER A 1 174 ? 1.55 21.812 20.281 1 91.19 174 SER A N 1
ATOM 1291 C CA . SER A 1 174 ? 1.489 22.953 21.188 1 91.19 174 SER A CA 1
ATOM 1292 C C . SER A 1 174 ? 2.887 23.406 21.594 1 91.19 174 SER A C 1
ATOM 1294 O O . SER A 1 174 ? 3.127 24.609 21.75 1 91.19 174 SER A O 1
ATOM 1296 N N . HIS A 1 175 ? 3.771 22.5 21.734 1 84.75 175 HIS A N 1
ATOM 1297 C CA . HIS A 1 175 ? 5.152 22.828 22.062 1 84.75 175 HIS A CA 1
ATOM 1298 C C . HIS A 1 175 ? 5.812 23.609 20.922 1 84.75 175 HIS A C 1
ATOM 1300 O O . HIS A 1 175 ? 6.574 24.547 21.172 1 84.75 175 HIS A O 1
ATOM 1306 N N . ALA A 1 176 ? 5.539 23.234 19.766 1 80.56 176 ALA A N 1
ATOM 1307 C CA . ALA A 1 176 ? 6.152 23.875 18.594 1 80.56 176 ALA A CA 1
ATOM 1308 C C . ALA A 1 176 ? 5.625 25.297 18.406 1 80.56 176 ALA A C 1
ATOM 1310 O O . ALA A 1 176 ? 6.387 26.203 18.062 1 80.56 176 ALA A O 1
ATOM 1311 N N . THR A 1 177 ? 4.379 25.438 18.562 1 74.69 177 THR A N 1
ATOM 1312 C CA . THR A 1 177 ? 3.775 26.75 18.422 1 74.69 177 THR A CA 1
ATOM 1313 C C . THR A 1 177 ? 4.324 27.719 19.484 1 74.69 177 THR A C 1
ATOM 1315 O O . THR A 1 177 ? 4.574 28.891 19.188 1 74.69 177 THR A O 1
ATOM 1318 N N . ALA A 1 178 ? 4.512 27.203 20.641 1 74.31 178 ALA A N 1
ATOM 1319 C CA . ALA A 1 178 ? 5.059 28.031 21.719 1 74.31 178 ALA A CA 1
ATOM 1320 C C . ALA A 1 178 ? 6.488 28.469 21.406 1 74.31 178 ALA A C 1
ATOM 1322 O O . ALA A 1 178 ? 6.891 29.578 21.75 1 74.31 178 ALA A O 1
ATOM 1323 N N . LYS A 1 179 ? 7.195 27.641 20.766 1 71.19 179 LYS A N 1
ATOM 1324 C CA . LYS A 1 179 ? 8.586 27.938 20.438 1 71.19 179 LYS A CA 1
ATOM 1325 C C . LYS A 1 179 ? 8.672 28.969 19.328 1 71.19 179 LYS A C 1
ATOM 1327 O O . LYS A 1 179 ? 9.695 29.641 19.172 1 71.19 179 LYS A O 1
ATOM 1332 N N . GLN A 1 180 ? 7.762 28.906 18.547 1 69.06 180 GLN A N 1
ATOM 1333 C CA . GLN A 1 180 ? 7.766 29.828 17.406 1 69.06 180 GLN A CA 1
ATOM 1334 C C . GLN A 1 180 ? 7.223 31.203 17.797 1 69.06 180 GLN A C 1
ATOM 1336 O O . GLN A 1 180 ? 7.578 32.219 17.188 1 69.06 180 GLN A O 1
ATOM 1341 N N . HIS A 1 181 ? 6.262 31.156 18.859 1 60.47 181 HIS A N 1
ATOM 1342 C CA . HIS A 1 181 ? 5.707 32.406 19.391 1 60.47 181 HIS A CA 1
ATOM 1343 C C . HIS A 1 181 ? 5.926 32.5 20.891 1 60.47 181 HIS A C 1
ATOM 1345 O O . HIS A 1 181 ? 4.996 32.281 21.672 1 60.47 181 HIS A O 1
ATOM 1351 N N . PRO A 1 182 ? 7.242 32.719 21.359 1 50.03 182 PRO A N 1
ATOM 1352 C CA . PRO A 1 182 ? 7.465 32.812 22.797 1 50.03 182 PRO A CA 1
ATOM 1353 C C . PRO A 1 182 ? 6.684 33.938 23.453 1 50.03 182 PRO A C 1
ATOM 1355 O O . PRO A 1 182 ? 6.496 35 22.828 1 50.03 182 PRO A O 1
ATOM 1358 N N . ARG A 1 183 ? 5.875 33.781 24.406 1 47.75 183 ARG A N 1
ATOM 1359 C CA . ARG A 1 183 ? 5.25 34.844 25.188 1 47.75 183 ARG A CA 1
ATOM 1360 C C . ARG A 1 183 ? 6.297 35.781 25.766 1 47.75 183 ARG A C 1
ATOM 1362 O O . ARG A 1 183 ? 7.402 35.344 26.109 1 47.75 183 ARG A O 1
ATOM 1369 N N . MET B 1 1 ? -1.813 -24.109 -12.102 1 97.12 1 MET B N 1
ATOM 1370 C CA . MET B 1 1 ? -1.334 -22.75 -11.844 1 97.12 1 MET B CA 1
ATOM 1371 C C . MET B 1 1 ? -2.064 -22.141 -10.648 1 97.12 1 MET B C 1
ATOM 1373 O O . MET B 1 1 ? -3.297 -22.109 -10.625 1 97.12 1 MET B O 1
ATOM 1377 N N . ALA B 1 2 ? -1.347 -21.672 -9.656 1 98.75 2 ALA B N 1
ATOM 1378 C CA . ALA B 1 2 ? -1.964 -21.047 -8.492 1 98.75 2 ALA B CA 1
ATOM 1379 C C . ALA B 1 2 ? -2.207 -19.562 -8.727 1 98.75 2 ALA B C 1
ATOM 1381 O O . ALA B 1 2 ? -1.369 -18.875 -9.32 1 98.75 2 ALA B O 1
ATOM 1382 N N . PHE B 1 3 ? -3.332 -19.125 -8.406 1 98.94 3 PHE B N 1
ATOM 1383 C CA . PHE B 1 3 ? -3.658 -17.719 -8.195 1 98.94 3 PHE B CA 1
ATOM 1384 C C . PHE B 1 3 ? -3.871 -17.438 -6.711 1 98.94 3 PHE B C 1
ATOM 1386 O O . PHE B 1 3 ? -4.625 -18.141 -6.039 1 98.94 3 PHE B O 1
ATOM 1393 N N . LEU B 1 4 ? -3.178 -16.453 -6.188 1 99 4 LEU B N 1
ATOM 1394 C CA . LEU B 1 4 ? -3.271 -16.156 -4.762 1 99 4 LEU B CA 1
ATOM 1395 C C . LEU B 1 4 ? -3.811 -14.758 -4.527 1 99 4 LEU B C 1
ATOM 1397 O O . LEU B 1 4 ? -3.254 -13.781 -5.035 1 99 4 LEU B O 1
ATOM 1401 N N . VAL B 1 5 ? -4.977 -14.664 -3.811 1 99 5 VAL B N 1
ATOM 1402 C CA . VAL B 1 5 ? -5.559 -13.375 -3.455 1 99 5 VAL B CA 1
ATOM 1403 C C . VAL B 1 5 ? -6.035 -13.406 -2.006 1 99 5 VAL B C 1
ATOM 1405 O O . VAL B 1 5 ? -6.273 -14.477 -1.445 1 99 5 VAL B O 1
ATOM 1408 N N . ALA B 1 6 ? -6.094 -12.234 -1.372 1 98.94 6 ALA B N 1
ATOM 1409 C CA . ALA B 1 6 ? -6.75 -12.07 -0.077 1 98.94 6 ALA B CA 1
ATOM 1410 C C . ALA B 1 6 ? -8.266 -12.148 -0.214 1 98.94 6 ALA B C 1
ATOM 1412 O O . ALA B 1 6 ? -8.797 -12.133 -1.326 1 98.94 6 ALA B O 1
ATOM 1413 N N . PRO B 1 7 ? -8.977 -12.258 0.874 1 98.81 7 PRO B N 1
ATOM 1414 C CA . PRO B 1 7 ? -10.438 -12.352 0.819 1 98.81 7 PRO B CA 1
ATOM 1415 C C . PRO B 1 7 ? -11.086 -11.125 0.178 1 98.81 7 PRO B C 1
ATOM 1417 O O . PRO B 1 7 ? -12.211 -11.203 -0.315 1 98.81 7 PRO B O 1
ATOM 1420 N N . TYR B 1 8 ? -10.367 -10.047 0.14 1 98.38 8 TYR B N 1
ATOM 1421 C CA . TYR B 1 8 ? -10.906 -8.805 -0.398 1 98.38 8 TYR B CA 1
ATOM 1422 C C . TYR B 1 8 ? -9.844 -8.031 -1.168 1 98.38 8 TYR B C 1
ATOM 1424 O O . TYR B 1 8 ? -8.688 -7.977 -0.752 1 98.38 8 TYR B O 1
ATOM 1432 N N . GLY B 1 9 ? -10.289 -7.496 -2.318 1 98.69 9 GLY B N 1
ATOM 1433 C CA . GLY B 1 9 ? -9.555 -6.32 -2.768 1 98.69 9 GLY B CA 1
ATOM 1434 C C . GLY B 1 9 ? -8.766 -6.562 -4.039 1 98.69 9 GLY B C 1
ATOM 1435 O O . GLY B 1 9 ? -8.188 -5.633 -4.602 1 98.69 9 GLY B O 1
ATOM 1436 N N . ALA B 1 10 ? -8.727 -7.82 -4.527 1 98.94 10 ALA B N 1
ATOM 1437 C CA . ALA B 1 10 ? -8.062 -8.055 -5.805 1 98.94 10 ALA B CA 1
ATOM 1438 C C . ALA B 1 10 ? -8.75 -7.289 -6.934 1 98.94 10 ALA B C 1
ATOM 1440 O O . ALA B 1 10 ? -9.977 -7.266 -7.02 1 98.94 10 ALA B O 1
ATOM 1441 N N . GLU B 1 11 ? -7.902 -6.559 -7.676 1 98.94 11 GLU B N 1
ATOM 1442 C CA . GLU B 1 11 ? -8.484 -5.965 -8.875 1 98.94 11 GLU B CA 1
ATOM 1443 C C . GLU B 1 11 ? -9.055 -7.035 -9.805 1 98.94 11 GLU B C 1
ATOM 1445 O O . GLU B 1 11 ? -8.32 -7.883 -10.312 1 98.94 11 GLU B O 1
ATOM 1450 N N . GLN B 1 12 ? -10.328 -6.973 -10.047 1 98.94 12 GLN B N 1
ATOM 1451 C CA . GLN B 1 12 ? -11.039 -8.102 -10.641 1 98.94 12 GLN B CA 1
ATOM 1452 C C . GLN B 1 12 ? -10.43 -8.484 -11.984 1 98.94 12 GLN B C 1
ATOM 1454 O O . GLN B 1 12 ? -10.172 -9.664 -12.242 1 98.94 12 GLN B O 1
ATOM 1459 N N . VAL B 1 13 ? -10.164 -7.516 -12.812 1 98.94 13 VAL B N 1
ATOM 1460 C CA . VAL B 1 13 ? -9.695 -7.828 -14.164 1 98.94 13 VAL B CA 1
ATOM 1461 C C . VAL B 1 13 ? -8.305 -8.445 -14.102 1 98.94 13 VAL B C 1
ATOM 1463 O O . VAL B 1 13 ? -7.926 -9.234 -14.969 1 98.94 13 VAL B O 1
ATOM 1466 N N . GLU B 1 14 ? -7.523 -8.164 -13.07 1 99 14 GLU B N 1
ATOM 1467 C CA . GLU B 1 14 ? -6.184 -8.719 -12.891 1 99 14 GLU B CA 1
ATOM 1468 C C . GLU B 1 14 ? -6.246 -10.156 -12.391 1 99 14 GLU B C 1
ATOM 1470 O O . GLU B 1 14 ? -5.254 -10.883 -12.453 1 99 14 GLU B O 1
ATOM 1475 N N . LEU B 1 15 ? -7.355 -10.547 -11.859 1 98.94 15 LEU B N 1
ATOM 1476 C CA . LEU B 1 15 ? -7.617 -11.938 -11.516 1 98.94 15 LEU B CA 1
ATOM 1477 C C . LEU B 1 15 ? -8.211 -12.695 -12.703 1 98.94 15 LEU B C 1
ATOM 1479 O O . LEU B 1 15 ? -7.664 -13.719 -13.125 1 98.94 15 LEU B O 1
ATOM 1483 N N . THR B 1 16 ? -9.18 -12.156 -13.352 1 98.94 16 THR B N 1
ATOM 1484 C CA . THR B 1 16 ? -10.016 -12.914 -14.273 1 98.94 16 THR B CA 1
ATOM 1485 C C . THR B 1 16 ? -9.359 -13.008 -15.648 1 98.94 16 THR B C 1
ATOM 1487 O O . THR B 1 16 ? -9.461 -14.031 -16.328 1 98.94 16 THR B O 1
ATOM 1490 N N . SER B 1 17 ? -8.734 -11.93 -16.109 1 98.94 17 SER B N 1
ATOM 1491 C CA . SER B 1 17 ? -8.156 -11.953 -17.438 1 98.94 17 SER B CA 1
ATOM 1492 C C . SER B 1 17 ? -6.984 -12.93 -17.516 1 98.94 17 SER B C 1
ATOM 1494 O O . SER B 1 17 ? -6.965 -13.812 -18.375 1 98.94 17 SER B O 1
ATOM 1496 N N . PRO B 1 18 ? -5.996 -12.875 -16.641 1 98.94 18 PRO B N 1
ATOM 1497 C CA . PRO B 1 18 ? -4.938 -13.891 -16.672 1 98.94 18 PRO B CA 1
ATOM 1498 C C . PRO B 1 18 ? -5.461 -15.297 -16.406 1 98.94 18 PRO B C 1
ATOM 1500 O O . PRO B 1 18 ? -4.918 -16.266 -16.953 1 98.94 18 PRO B O 1
ATOM 1503 N N . TRP B 1 19 ? -6.488 -15.383 -15.562 1 98.94 19 TRP B N 1
ATOM 1504 C CA . TRP B 1 19 ? -7.145 -16.672 -15.336 1 98.94 19 TRP B CA 1
ATOM 1505 C C . TRP B 1 19 ? -7.59 -17.281 -16.656 1 98.94 19 TRP B C 1
ATOM 1507 O O . TRP B 1 19 ? -7.312 -18.453 -16.922 1 98.94 19 TRP B O 1
ATOM 1517 N N . GLN B 1 20 ? -8.25 -16.5 -17.453 1 98.81 20 GLN B N 1
ATOM 1518 C CA . GLN B 1 20 ? -8.727 -16.953 -18.75 1 98.81 20 GLN B CA 1
ATOM 1519 C C . GLN B 1 20 ? -7.566 -17.312 -19.672 1 98.81 20 GLN B C 1
ATOM 1521 O O . GLN B 1 20 ? -7.621 -18.328 -20.391 1 98.81 20 GLN B O 1
ATOM 1526 N N . ALA B 1 21 ? -6.539 -16.484 -19.703 1 98.81 21 ALA B N 1
ATOM 1527 C CA . ALA B 1 21 ? -5.363 -16.75 -20.531 1 98.81 21 ALA B CA 1
ATOM 1528 C C . ALA B 1 21 ? -4.734 -18.094 -20.188 1 98.81 21 ALA B C 1
ATOM 1530 O O . ALA B 1 21 ? -4.367 -18.875 -21.062 1 98.81 21 ALA B O 1
ATOM 1531 N N . VAL B 1 22 ? -4.609 -18.391 -18.891 1 98.38 22 VAL B N 1
ATOM 1532 C CA . VAL B 1 22 ? -4.055 -19.656 -18.422 1 98.38 22 VAL B CA 1
ATOM 1533 C C . VAL B 1 22 ? -4.941 -20.797 -18.875 1 98.38 22 VAL B C 1
ATOM 1535 O O . VAL B 1 22 ? -4.445 -21.797 -19.422 1 98.38 22 VAL B O 1
ATOM 1538 N N . ALA B 1 23 ? -6.211 -20.641 -18.703 1 98.38 23 ALA B N 1
ATOM 1539 C CA . ALA B 1 23 ? -7.156 -21.688 -19.078 1 98.38 23 ALA B CA 1
ATOM 1540 C C . ALA B 1 23 ? -7.113 -21.953 -20.578 1 98.38 23 ALA B C 1
ATOM 1542 O O . ALA B 1 23 ? -7.082 -23.109 -21.016 1 98.38 23 ALA B O 1
ATOM 1543 N N . GLU B 1 24 ? -7.09 -20.906 -21.312 1 97.88 24 GLU B N 1
ATOM 1544 C CA . GLU B 1 24 ? -7.121 -21 -22.766 1 97.88 24 GLU B CA 1
ATOM 1545 C C . GLU B 1 24 ? -5.824 -21.609 -23.312 1 97.88 24 GLU B C 1
ATOM 1547 O O . GLU B 1 24 ? -5.793 -22.141 -24.406 1 97.88 24 GLU B O 1
ATOM 1552 N N . SER B 1 25 ? -4.809 -21.5 -22.578 1 96.81 25 SER B N 1
ATOM 1553 C CA . SER B 1 25 ? -3.525 -22.047 -23 1 96.81 25 SER B CA 1
ATOM 1554 C C . SER B 1 25 ? -3.373 -23.5 -22.531 1 96.81 25 SER B C 1
ATOM 1556 O O . SER B 1 25 ? -2.314 -24.109 -22.703 1 96.81 25 SER B O 1
ATOM 1558 N N . GLY B 1 26 ? -4.328 -24.031 -21.891 1 95.81 26 GLY B N 1
ATOM 1559 C CA . GLY B 1 26 ? -4.332 -25.438 -21.5 1 95.81 26 GLY B CA 1
ATOM 1560 C C . GLY B 1 26 ? -3.996 -25.641 -20.031 1 95.81 26 GLY B C 1
ATOM 1561 O O . GLY B 1 26 ? -3.939 -26.781 -19.562 1 95.81 26 GLY B O 1
ATOM 1562 N N . GLY B 1 27 ? -3.785 -24.562 -19.281 1 96.81 27 GLY B N 1
ATOM 1563 C CA . GLY B 1 27 ? -3.496 -24.656 -17.859 1 96.81 27 GLY B CA 1
ATOM 1564 C C . GLY B 1 27 ? -4.742 -24.781 -17 1 96.81 27 GLY B C 1
ATOM 1565 O O . GLY B 1 27 ? -5.859 -24.578 -17.484 1 96.81 27 GLY B O 1
ATOM 1566 N N . THR B 1 28 ? -4.559 -25.203 -15.75 1 97.69 28 THR B N 1
ATOM 1567 C CA . THR B 1 28 ? -5.625 -25.297 -14.758 1 97.69 28 THR B CA 1
ATOM 1568 C C . THR B 1 28 ? -5.41 -24.281 -13.641 1 97.69 28 THR B C 1
ATOM 1570 O O . THR B 1 28 ? -4.629 -24.531 -12.711 1 97.69 28 THR B O 1
ATOM 1573 N N . PRO B 1 29 ? -6.117 -23.234 -13.711 1 98.69 29 PRO B N 1
ATOM 1574 C CA . PRO B 1 29 ? -5.988 -22.25 -12.633 1 98.69 29 PRO B CA 1
ATOM 1575 C C . PRO B 1 29 ? -6.695 -22.672 -11.352 1 98.69 29 PRO B C 1
ATOM 1577 O O . PRO B 1 29 ? -7.766 -23.297 -11.414 1 98.69 29 PRO B O 1
ATOM 1580 N N . ARG B 1 30 ? -6.07 -22.422 -10.234 1 98.94 30 ARG B N 1
ATOM 1581 C CA . ARG B 1 30 ? -6.609 -22.672 -8.898 1 98.94 30 ARG B CA 1
ATOM 1582 C C . ARG B 1 30 ? -6.512 -21.406 -8.031 1 98.94 30 ARG B C 1
ATOM 1584 O O . ARG B 1 30 ? -5.469 -20.766 -7.996 1 98.94 30 ARG B O 1
ATOM 1591 N N . LEU B 1 31 ? -7.621 -21.125 -7.375 1 99 31 LEU B N 1
ATOM 1592 C CA . LEU B 1 31 ? -7.66 -19.906 -6.566 1 99 31 LEU B CA 1
ATOM 1593 C C . LEU B 1 31 ? -7.348 -20.219 -5.105 1 99 31 LEU B C 1
ATOM 1595 O O . LEU B 1 31 ? -8.117 -20.922 -4.438 1 99 31 LEU B O 1
ATOM 1599 N N . LEU B 1 32 ? -6.262 -19.734 -4.672 1 99 32 LEU B N 1
ATOM 1600 C CA . LEU B 1 32 ? -5.867 -19.797 -3.27 1 99 32 LEU B CA 1
ATOM 1601 C C . LEU B 1 32 ? -6.176 -18.484 -2.551 1 99 32 LEU B C 1
ATOM 1603 O O . LEU B 1 32 ? -6.062 -17.406 -3.137 1 99 32 LEU B O 1
ATOM 1607 N N . SER B 1 33 ? -6.547 -18.594 -1.274 1 99 33 SER B N 1
ATOM 1608 C CA . SER B 1 33 ? -6.758 -17.438 -0.425 1 99 33 SER B CA 1
ATOM 1609 C C . SER B 1 33 ? -6.406 -17.734 1.027 1 99 33 SER B C 1
ATOM 1611 O O . SER B 1 33 ? -5.977 -18.844 1.351 1 99 33 SER B O 1
ATOM 1613 N N . THR B 1 34 ? -6.504 -16.781 1.931 1 98.94 34 THR B N 1
ATOM 1614 C CA . THR B 1 34 ? -6.098 -16.906 3.326 1 98.94 34 THR B CA 1
ATOM 1615 C C . THR B 1 34 ? -7.277 -17.344 4.191 1 98.94 34 THR B C 1
ATOM 1617 O O . THR B 1 34 ? -7.102 -17.656 5.371 1 98.94 34 THR B O 1
ATOM 1620 N N . ALA B 1 35 ? -8.453 -17.281 3.633 1 98.88 35 ALA B N 1
ATOM 1621 C CA . ALA B 1 35 ? -9.672 -17.766 4.277 1 98.88 35 ALA B CA 1
ATOM 1622 C C . ALA B 1 35 ? -10.531 -18.578 3.303 1 98.88 35 ALA B C 1
ATOM 1624 O O . ALA B 1 35 ? -10.469 -18.359 2.092 1 98.88 35 ALA B O 1
ATOM 1625 N N . PRO B 1 36 ? -11.305 -19.547 3.795 1 98.62 36 PRO B N 1
ATOM 1626 C CA . PRO B 1 36 ? -12.172 -20.328 2.908 1 98.62 36 PRO B CA 1
ATOM 1627 C C . PRO B 1 36 ? -13.383 -19.547 2.414 1 98.62 36 PRO B C 1
ATOM 1629 O O . PRO B 1 36 ? -13.602 -18.406 2.854 1 98.62 36 PRO B O 1
ATOM 1632 N N . GLY B 1 37 ? -14.133 -20.156 1.502 1 98.69 37 GLY B N 1
ATOM 1633 C CA . GLY B 1 37 ? -15.344 -19.516 1.015 1 98.69 37 GLY B CA 1
ATOM 1634 C C . GLY B 1 37 ? -15.148 -18.797 -0.3 1 98.69 37 GLY B C 1
ATOM 1635 O O . GLY B 1 37 ? -14.742 -19.391 -1.296 1 98.69 37 GLY B O 1
ATOM 1636 N N . ARG B 1 38 ? -15.461 -17.5 -0.288 1 98.88 38 ARG B N 1
ATOM 1637 C CA . ARG B 1 38 ? -15.367 -16.688 -1.499 1 98.88 38 ARG B CA 1
ATOM 1638 C C . ARG B 1 38 ? -14.547 -15.422 -1.254 1 98.88 38 ARG B C 1
ATOM 1640 O O . ARG B 1 38 ? -14.516 -14.906 -0.134 1 98.88 38 ARG B O 1
ATOM 1647 N N . VAL B 1 39 ? -13.945 -14.953 -2.223 1 98.94 39 VAL B N 1
ATOM 1648 C CA . VAL B 1 39 ? -13.242 -13.672 -2.168 1 98.94 39 VAL B CA 1
ATOM 1649 C C . VAL B 1 39 ? -14.047 -12.609 -2.91 1 98.94 39 VAL B C 1
ATOM 1651 O O . VAL B 1 39 ? -14.773 -12.914 -3.859 1 98.94 39 VAL B O 1
ATOM 1654 N N . LEU B 1 40 ? -13.953 -11.367 -2.434 1 98.88 40 LEU B N 1
ATOM 1655 C CA . LEU B 1 40 ? -14.594 -10.234 -3.084 1 98.88 40 LEU B CA 1
ATOM 1656 C C . LEU B 1 40 ? -13.562 -9.398 -3.848 1 98.88 40 LEU B C 1
ATOM 1658 O O . LEU B 1 40 ? -12.68 -8.789 -3.244 1 98.88 40 LEU B O 1
ATOM 1662 N N . ALA B 1 41 ? -13.648 -9.406 -5.164 1 98.88 41 ALA B N 1
ATOM 1663 C CA . ALA B 1 41 ? -12.789 -8.578 -6.012 1 98.88 41 ALA B CA 1
ATOM 1664 C C . ALA B 1 41 ? -13.336 -7.16 -6.121 1 98.88 41 ALA B C 1
ATOM 1666 O O . ALA B 1 41 ? -14.398 -6.852 -5.586 1 98.88 41 ALA B O 1
ATOM 1667 N N . VAL B 1 42 ? -12.523 -6.305 -6.773 1 98.69 42 VAL B N 1
ATOM 1668 C CA . VAL B 1 42 ? -12.969 -4.918 -6.887 1 98.69 42 VAL B CA 1
ATOM 1669 C C . VAL B 1 42 ? -12.766 -4.426 -8.32 1 98.69 42 VAL B C 1
ATOM 1671 O O . VAL B 1 42 ? -11.977 -4.996 -9.07 1 98.69 42 VAL B O 1
ATOM 1674 N N . HIS B 1 43 ? -13.531 -3.449 -8.641 1 97.94 43 HIS B N 1
ATOM 1675 C CA . HIS B 1 43 ? -13.297 -2.57 -9.781 1 97.94 43 HIS B CA 1
ATOM 1676 C C . HIS B 1 43 ? -12.789 -1.206 -9.328 1 97.94 43 HIS B C 1
ATOM 1678 O O . HIS B 1 43 ? -13.578 -0.293 -9.086 1 97.94 43 HIS B O 1
ATOM 1684 N N . HIS B 1 44 ? -11.484 -1.173 -9.242 1 92.88 44 HIS B N 1
ATOM 1685 C CA . HIS B 1 44 ? -10.836 -0.001 -8.656 1 92.88 44 HIS B CA 1
ATOM 1686 C C . HIS B 1 44 ? -11.289 0.217 -7.215 1 92.88 44 HIS B C 1
ATOM 1688 O O . HIS B 1 44 ? -10.852 -0.502 -6.312 1 92.88 44 HIS B O 1
ATOM 1694 N N . HIS B 1 45 ? -12.281 1.11 -7.059 1 89.88 45 HIS B N 1
ATOM 1695 C CA . HIS B 1 45 ? -12.648 1.457 -5.688 1 89.88 45 HIS B CA 1
ATOM 1696 C C . HIS B 1 45 ? -14.047 0.953 -5.348 1 89.88 45 HIS B C 1
ATOM 1698 O O . HIS B 1 45 ? -14.594 1.286 -4.289 1 89.88 45 HIS B O 1
ATOM 1704 N N . THR B 1 46 ? -14.609 0.169 -6.25 1 95.69 46 THR B N 1
ATOM 1705 C CA . THR B 1 46 ? -15.961 -0.33 -6.027 1 95.69 46 THR B CA 1
ATOM 1706 C C . THR B 1 46 ? -15.977 -1.855 -6.004 1 95.69 46 THR B C 1
ATOM 1708 O O . THR B 1 46 ? -15.133 -2.5 -6.633 1 95.69 46 THR B O 1
ATOM 1711 N N . PRO B 1 47 ? -16.953 -2.395 -5.262 1 97.31 47 PRO B N 1
ATOM 1712 C CA . PRO B 1 47 ? -17.031 -3.855 -5.211 1 97.31 47 PRO B CA 1
ATOM 1713 C C . PRO B 1 47 ? -17.266 -4.484 -6.582 1 97.31 47 PRO B C 1
ATOM 1715 O O . PRO B 1 47 ? -18.016 -3.939 -7.398 1 97.31 47 PRO B O 1
ATOM 1718 N N . GLY B 1 48 ? -16.578 -5.582 -6.844 1 98.5 48 GLY B N 1
ATOM 1719 C CA . GLY B 1 48 ? -16.781 -6.414 -8.016 1 98.5 48 GLY B CA 1
ATOM 1720 C C . GLY B 1 48 ? -17.531 -7.703 -7.707 1 98.5 48 GLY B C 1
ATOM 1721 O O . GLY B 1 48 ? -18.484 -7.707 -6.922 1 98.5 48 GLY B O 1
ATOM 1722 N N . ASP B 1 49 ? -17.156 -8.719 -8.359 1 98.88 49 ASP B N 1
ATOM 1723 C CA . ASP B 1 49 ? -17.797 -10.023 -8.188 1 98.88 49 ASP B CA 1
ATOM 1724 C C . ASP B 1 49 ? -17.062 -10.844 -7.121 1 98.88 49 ASP B C 1
ATOM 1726 O O . ASP B 1 49 ? -15.984 -10.461 -6.664 1 98.88 49 ASP B O 1
ATOM 1730 N N . THR B 1 50 ? -17.688 -11.883 -6.691 1 98.88 50 THR B N 1
ATOM 1731 C CA . THR B 1 50 ? -17.062 -12.836 -5.777 1 98.88 50 THR B CA 1
ATOM 1732 C C . THR B 1 50 ? -16.625 -14.094 -6.523 1 98.88 50 THR B C 1
ATOM 1734 O O . THR B 1 50 ? -17.172 -14.422 -7.574 1 98.88 50 THR B O 1
ATOM 1737 N N . PHE B 1 51 ? -15.617 -14.727 -6.035 1 98.94 51 PHE B N 1
ATOM 1738 C CA . PHE B 1 51 ? -15.062 -15.938 -6.633 1 98.94 51 PHE B CA 1
ATOM 1739 C C . PHE B 1 51 ? -14.82 -17 -5.57 1 98.94 51 PHE B C 1
ATOM 1741 O O . PHE B 1 51 ? -14.359 -16.703 -4.469 1 98.94 51 PHE B O 1
ATOM 1748 N N . ALA B 1 52 ? -15.133 -18.25 -5.887 1 98.94 52 ALA B N 1
ATOM 1749 C CA . ALA B 1 52 ? -14.961 -19.344 -4.941 1 98.94 52 ALA B CA 1
ATOM 1750 C C . ALA B 1 52 ? -13.492 -19.688 -4.738 1 98.94 52 ALA B C 1
ATOM 1752 O O . ALA B 1 52 ? -12.727 -19.75 -5.703 1 98.94 52 ALA B O 1
ATOM 1753 N N . VAL B 1 53 ? -13.102 -19.891 -3.486 1 98.94 53 VAL B N 1
ATOM 1754 C CA . VAL B 1 53 ? -11.75 -20.281 -3.133 1 98.94 53 VAL B CA 1
ATOM 1755 C C . VAL B 1 53 ? -11.594 -21.797 -3.301 1 98.94 53 VAL B C 1
ATOM 1757 O O . VAL B 1 53 ? -12.398 -22.578 -2.771 1 98.94 53 VAL B O 1
ATOM 1760 N N . ASP B 1 54 ? -10.562 -22.172 -4.023 1 98.94 54 ASP B N 1
ATOM 1761 C CA . ASP B 1 54 ? -10.312 -23.594 -4.234 1 98.94 54 ASP B CA 1
ATOM 1762 C C . ASP B 1 54 ? -9.633 -24.219 -3.021 1 98.94 54 ASP B C 1
ATOM 1764 O O . ASP B 1 54 ? -9.898 -25.375 -2.68 1 98.94 54 ASP B O 1
ATOM 1768 N N . ALA B 1 55 ? -8.703 -23.5 -2.395 1 98.81 55 ALA B N 1
ATOM 1769 C CA . ALA B 1 55 ? -7.969 -24.016 -1.24 1 98.81 55 ALA B CA 1
ATOM 1770 C C . ALA B 1 55 ? -7.395 -22.875 -0.406 1 98.81 55 ALA B C 1
ATOM 1772 O O . ALA B 1 55 ? -7.168 -21.766 -0.917 1 98.81 55 ALA B O 1
ATOM 1773 N N . LEU B 1 56 ? -7.168 -23.156 0.856 1 98.88 56 LEU B N 1
ATOM 1774 C CA . LEU B 1 56 ? -6.422 -22.25 1.721 1 98.88 56 LEU B CA 1
ATOM 1775 C C . LEU B 1 56 ? -4.934 -22.281 1.39 1 98.88 56 LEU B C 1
ATOM 1777 O O . LEU B 1 56 ? -4.352 -23.359 1.234 1 98.88 56 LEU B O 1
ATOM 1781 N N . VAL B 1 57 ? -4.395 -21.125 1.303 1 98.94 57 VAL B N 1
ATOM 1782 C CA . VAL B 1 57 ? -2.977 -21.062 0.963 1 98.94 57 VAL B CA 1
ATOM 1783 C C . VAL B 1 57 ? -2.15 -21.75 2.045 1 98.94 57 VAL B C 1
ATOM 1785 O O . VAL B 1 57 ? -1.125 -22.375 1.75 1 98.94 57 VAL B O 1
ATOM 1788 N N . GLY B 1 58 ? -2.613 -21.688 3.309 1 98.69 58 GLY B N 1
ATOM 1789 C CA . GLY B 1 58 ? -1.9 -22.312 4.406 1 98.69 58 GLY B CA 1
ATOM 1790 C C . GLY B 1 58 ? -1.929 -23.828 4.344 1 98.69 58 GLY B C 1
ATOM 1791 O O . GLY B 1 58 ? -1.149 -24.5 5.027 1 98.69 58 GLY B O 1
ATOM 1792 N N . GLU B 1 59 ? -2.77 -24.375 3.48 1 98.5 59 GLU B N 1
ATOM 1793 C CA . GLU B 1 59 ? -2.926 -25.812 3.355 1 98.5 59 GLU B CA 1
ATOM 1794 C C . GLU B 1 59 ? -2.436 -26.312 1.997 1 98.5 59 GLU B C 1
ATOM 1796 O O . GLU B 1 59 ? -2.406 -27.516 1.741 1 98.5 59 GLU B O 1
ATOM 1801 N N . ALA B 1 60 ? -2.143 -25.406 1.159 1 98.56 60 ALA B N 1
ATOM 1802 C CA . ALA B 1 60 ? -1.707 -25.75 -0.193 1 98.56 60 ALA B CA 1
ATOM 1803 C C . ALA B 1 60 ? -0.193 -25.922 -0.252 1 98.56 60 ALA B C 1
ATOM 1805 O O . ALA B 1 60 ? 0.559 -25.078 0.253 1 98.56 60 ALA B O 1
ATOM 1806 N N . ASP B 1 61 ? 0.243 -26.984 -0.833 1 98.44 61 ASP B N 1
ATOM 1807 C CA . ASP B 1 61 ? 1.668 -27.188 -1.068 1 98.44 61 ASP B CA 1
ATOM 1808 C C . ASP B 1 61 ? 2.131 -26.453 -2.324 1 98.44 61 ASP B C 1
ATOM 1810 O O . ASP B 1 61 ? 1.666 -26.75 -3.428 1 98.44 61 ASP B O 1
ATOM 1814 N N . PRO B 1 62 ? 3.051 -25.562 -2.172 1 98.12 62 PRO B N 1
ATOM 1815 C CA . PRO B 1 62 ? 3.535 -24.844 -3.352 1 98.12 62 PRO B CA 1
ATOM 1816 C C . PRO B 1 62 ? 4.035 -25.781 -4.449 1 98.12 62 PRO B C 1
ATOM 1818 O O . PRO B 1 62 ? 3.936 -25.453 -5.637 1 98.12 62 PRO B O 1
ATOM 1821 N N . ALA B 1 63 ? 4.492 -26.906 -4.109 1 97.06 63 ALA B N 1
ATOM 1822 C CA . ALA B 1 63 ? 5.066 -27.844 -5.07 1 97.06 63 ALA B CA 1
ATOM 1823 C C . ALA B 1 63 ? 3.984 -28.453 -5.953 1 97.06 63 ALA B C 1
ATOM 1825 O O . ALA B 1 63 ? 4.285 -29.062 -6.984 1 97.06 63 ALA B O 1
ATOM 1826 N N . ASP B 1 64 ? 2.748 -28.281 -5.535 1 97.44 64 ASP B N 1
ATOM 1827 C CA . ASP B 1 64 ? 1.637 -28.844 -6.297 1 97.44 64 ASP B CA 1
ATOM 1828 C C . ASP B 1 64 ? 1.271 -27.953 -7.477 1 97.44 64 ASP B C 1
ATOM 1830 O O . ASP B 1 64 ? 0.431 -28.312 -8.305 1 97.44 64 ASP B O 1
ATOM 1834 N N . TYR B 1 65 ? 1.895 -26.812 -7.629 1 97.69 65 TYR B N 1
ATOM 1835 C CA . TYR B 1 65 ? 1.567 -25.844 -8.672 1 97.69 65 TYR B CA 1
ATOM 1836 C C . TYR B 1 65 ? 2.783 -25.547 -9.531 1 97.69 65 TYR B C 1
ATOM 1838 O O . TYR B 1 65 ? 3.9 -25.422 -9.023 1 97.69 65 TYR B O 1
ATOM 1846 N N . ASP B 1 66 ? 2.572 -25.391 -10.789 1 96.69 66 ASP B N 1
ATOM 1847 C CA . ASP B 1 66 ? 3.652 -25.156 -11.75 1 96.69 66 ASP B CA 1
ATOM 1848 C C . ASP B 1 66 ? 4.094 -23.703 -11.75 1 96.69 66 ASP B C 1
ATOM 1850 O O . ASP B 1 66 ? 5.18 -23.375 -12.234 1 96.69 66 ASP B O 1
ATOM 1854 N N . GLY B 1 67 ? 3.262 -22.828 -11.266 1 97.88 67 GLY B N 1
ATOM 1855 C CA . GLY B 1 67 ? 3.521 -21.391 -11.211 1 97.88 67 GLY B CA 1
ATOM 1856 C C . GLY B 1 67 ? 2.525 -20.641 -10.352 1 97.88 67 GLY B C 1
ATOM 1857 O O . GLY B 1 67 ? 1.586 -21.234 -9.82 1 97.88 67 GLY B O 1
ATOM 1858 N N . LEU B 1 68 ? 2.807 -19.391 -10.172 1 98.88 68 LEU B N 1
ATOM 1859 C CA . LEU B 1 68 ? 2.01 -18.547 -9.281 1 98.88 68 LEU B CA 1
ATOM 1860 C C . LEU B 1 68 ? 1.702 -17.203 -9.938 1 98.88 68 LEU B C 1
ATOM 1862 O O . LEU B 1 68 ? 2.594 -16.562 -10.5 1 98.88 68 LEU B O 1
ATOM 1866 N N . VAL B 1 69 ? 0.447 -16.844 -9.938 1 99 69 VAL B N 1
ATOM 1867 C CA . VAL B 1 69 ? 0.008 -15.539 -10.414 1 99 69 VAL B CA 1
ATOM 1868 C C . VAL B 1 69 ? -0.5 -14.703 -9.242 1 99 69 VAL B C 1
ATOM 1870 O O . VAL B 1 69 ? -1.314 -15.172 -8.445 1 99 69 VAL B O 1
ATOM 1873 N N . LEU B 1 70 ? 0.008 -13.508 -9.141 1 99 70 LEU B N 1
ATOM 1874 C CA . LEU B 1 70 ? -0.371 -12.555 -8.102 1 99 70 LEU B CA 1
ATOM 1875 C C . LEU B 1 70 ? -1.053 -11.336 -8.711 1 99 70 LEU B C 1
ATOM 1877 O O . LEU B 1 70 ? -0.386 -10.461 -9.266 1 99 70 LEU B O 1
ATOM 1881 N N . PRO B 1 71 ? -2.41 -11.273 -8.586 1 98.94 71 PRO B N 1
ATOM 1882 C CA . PRO B 1 71 ? -3.117 -10.047 -8.961 1 98.94 71 PRO B CA 1
ATOM 1883 C C . PRO B 1 71 ? -2.848 -8.891 -8 1 98.94 71 PRO B C 1
ATOM 1885 O O . PRO B 1 71 ? -2.488 -9.117 -6.844 1 98.94 71 PRO B O 1
ATOM 1888 N N . GLY B 1 72 ? -3.047 -7.727 -8.562 1 98.88 72 GLY B N 1
ATOM 1889 C CA . GLY B 1 72 ? -2.914 -6.543 -7.723 1 98.88 72 GLY B CA 1
ATOM 1890 C C . GLY B 1 72 ? -4.219 -6.125 -7.074 1 98.88 72 GLY B C 1
ATOM 1891 O O . GLY B 1 72 ? -5 -6.969 -6.629 1 98.88 72 GLY B O 1
ATOM 1892 N N . GLY B 1 73 ? -4.512 -4.859 -7.168 1 98.62 73 GLY B N 1
ATOM 1893 C CA . GLY B 1 73 ? -5.391 -4.191 -6.223 1 98.62 73 GLY B CA 1
ATOM 1894 C C . GLY B 1 73 ? -4.668 -3.699 -4.98 1 98.62 73 GLY B C 1
ATOM 1895 O O . GLY B 1 73 ? -3.912 -4.449 -4.359 1 98.62 73 GLY B O 1
ATOM 1896 N N . VAL B 1 74 ? -4.953 -2.445 -4.648 1 98.31 74 VAL B N 1
ATOM 1897 C CA . VAL B 1 74 ? -4.168 -1.849 -3.576 1 98.31 74 VAL B CA 1
ATOM 1898 C C . VAL B 1 74 ? -4.379 -2.633 -2.283 1 98.31 74 VAL B C 1
ATOM 1900 O O . VAL B 1 74 ? -3.414 -2.996 -1.604 1 98.31 74 VAL B O 1
ATOM 1903 N N . ALA B 1 75 ? -5.594 -2.957 -1.957 1 98.25 75 ALA B N 1
ATOM 1904 C CA . ALA B 1 75 ? -5.941 -3.609 -0.697 1 98.25 75 ALA B CA 1
ATOM 1905 C C . ALA B 1 75 ? -5.434 -5.047 -0.668 1 98.25 75 ALA B C 1
ATOM 1907 O O . ALA B 1 75 ? -5.012 -5.543 0.379 1 98.25 75 ALA B O 1
ATOM 1908 N N . ASN B 1 76 ? -5.418 -5.711 -1.814 1 98.81 76 ASN B N 1
ATOM 1909 C CA . ASN B 1 76 ? -5.152 -7.141 -1.903 1 98.81 76 ASN B CA 1
ATOM 1910 C C . ASN B 1 76 ? -3.746 -7.48 -1.417 1 98.81 76 ASN B C 1
ATOM 1912 O O . ASN B 1 76 ? -3.582 -8.203 -0.433 1 98.81 76 ASN B O 1
ATOM 1916 N N . PRO B 1 77 ? -2.666 -6.953 -1.993 1 98.94 77 PRO B N 1
ATOM 1917 C CA . PRO B 1 77 ? -1.339 -7.289 -1.473 1 98.94 77 PRO B CA 1
ATOM 1918 C C . PRO B 1 77 ? -1.093 -6.719 -0.077 1 98.94 77 PRO B C 1
ATOM 1920 O O . PRO B 1 77 ? -0.296 -7.273 0.687 1 98.94 77 PRO B O 1
ATOM 1923 N N . ASP B 1 78 ? -1.791 -5.59 0.24 1 98.81 78 ASP B N 1
ATOM 1924 C CA . ASP B 1 78 ? -1.659 -5.047 1.59 1 98.81 78 ASP B CA 1
ATOM 1925 C C . ASP B 1 78 ? -2.154 -6.047 2.633 1 98.81 78 ASP B C 1
ATOM 1927 O O . ASP B 1 78 ? -1.604 -6.129 3.732 1 98.81 78 ASP B O 1
ATOM 1931 N N . HIS B 1 79 ? -3.201 -6.785 2.326 1 98.81 79 HIS B N 1
ATOM 1932 C CA . HIS B 1 79 ? -3.699 -7.836 3.203 1 98.81 79 HIS B CA 1
ATOM 1933 C C . HIS B 1 79 ? -2.803 -9.07 3.152 1 98.81 79 HIS B C 1
ATOM 1935 O O . HIS B 1 79 ? -2.492 -9.664 4.188 1 98.81 79 HIS B O 1
ATOM 1941 N N . LEU B 1 80 ? -2.367 -9.461 1.995 1 98.94 80 LEU B N 1
ATOM 1942 C CA . LEU B 1 80 ? -1.616 -10.703 1.81 1 98.94 80 LEU B CA 1
ATOM 1943 C C . LEU B 1 80 ? -0.31 -10.664 2.596 1 98.94 80 LEU B C 1
ATOM 1945 O O . LEU B 1 80 ? 0.091 -11.672 3.186 1 98.94 80 LEU B O 1
ATOM 1949 N N . ARG B 1 81 ? 0.319 -9.5 2.604 1 98.88 81 ARG B N 1
ATOM 1950 C CA . ARG B 1 81 ? 1.654 -9.445 3.189 1 98.88 81 ARG B CA 1
ATOM 1951 C C . ARG B 1 81 ? 1.586 -9.516 4.711 1 98.88 81 ARG B C 1
ATOM 1953 O O . ARG B 1 81 ? 2.615 -9.641 5.379 1 98.88 81 ARG B O 1
ATOM 1960 N N . LEU B 1 82 ? 0.37 -9.492 5.293 1 98.81 82 LEU B N 1
ATOM 1961 C CA . LEU B 1 82 ? 0.193 -9.664 6.73 1 98.81 82 LEU B CA 1
ATOM 1962 C C . LEU B 1 82 ? 0.017 -11.133 7.09 1 98.81 82 LEU B C 1
ATOM 1964 O O . LEU B 1 82 ? 0.07 -11.5 8.266 1 98.81 82 LEU B O 1
ATOM 1968 N N . ASP B 1 83 ? -0.276 -11.953 6.074 1 98.94 83 ASP B N 1
ATOM 1969 C CA . ASP B 1 83 ? -0.551 -13.367 6.316 1 98.94 83 ASP B CA 1
ATOM 1970 C C . ASP B 1 83 ? 0.715 -14.211 6.16 1 98.94 83 ASP B C 1
ATOM 1972 O O . ASP B 1 83 ? 1.233 -14.359 5.051 1 98.94 83 ASP B O 1
ATOM 1976 N N . ARG B 1 84 ? 1.158 -14.844 7.223 1 98.69 84 ARG B N 1
ATOM 1977 C CA . ARG B 1 84 ? 2.426 -15.562 7.234 1 98.69 84 ARG B CA 1
ATOM 1978 C C . ARG B 1 84 ? 2.402 -16.719 6.242 1 98.69 84 ARG B C 1
ATOM 1980 O O . ARG B 1 84 ? 3.404 -17 5.578 1 98.69 84 ARG B O 1
ATOM 1987 N N . ALA B 1 85 ? 1.32 -17.422 6.156 1 98.88 85 ALA B N 1
ATOM 1988 C CA . ALA B 1 85 ? 1.223 -18.562 5.242 1 98.88 85 ALA B CA 1
ATOM 1989 C C . ALA B 1 85 ? 1.286 -18.094 3.789 1 98.88 85 ALA B C 1
ATOM 1991 O O . ALA B 1 85 ? 1.928 -18.75 2.955 1 98.88 85 ALA B O 1
ATOM 1992 N N . ALA B 1 86 ? 0.561 -17.016 3.496 1 98.94 86 ALA B N 1
ATOM 1993 C CA . ALA B 1 86 ? 0.609 -16.453 2.145 1 98.94 86 ALA B CA 1
ATOM 1994 C C . ALA B 1 86 ? 2.031 -16.047 1.77 1 98.94 86 ALA B C 1
ATOM 1996 O O . ALA B 1 86 ? 2.518 -16.406 0.69 1 98.94 86 ALA B O 1
ATOM 1997 N N . VAL B 1 87 ? 2.674 -15.367 2.662 1 98.94 87 VAL B N 1
ATOM 1998 C CA . VAL B 1 87 ? 4.031 -14.891 2.416 1 98.94 87 VAL B CA 1
ATOM 1999 C C . VAL B 1 87 ? 4.973 -16.078 2.234 1 98.94 87 VAL B C 1
ATOM 2001 O O . VAL B 1 87 ? 5.801 -16.094 1.319 1 98.94 87 VAL B O 1
ATOM 2004 N N . ALA B 1 88 ? 4.832 -17.062 3.053 1 98.88 88 ALA B N 1
ATOM 2005 C CA . ALA B 1 88 ? 5.668 -18.25 2.957 1 98.88 88 ALA B CA 1
ATOM 2006 C C . ALA B 1 88 ? 5.445 -18.969 1.628 1 98.88 88 ALA B C 1
ATOM 2008 O O . ALA B 1 88 ? 6.395 -19.484 1.025 1 98.88 88 ALA B O 1
ATOM 2009 N N . HIS B 1 89 ? 4.191 -19.047 1.22 1 98.94 89 HIS B N 1
ATOM 2010 C CA . HIS B 1 89 ? 3.857 -19.703 -0.041 1 98.94 89 HIS 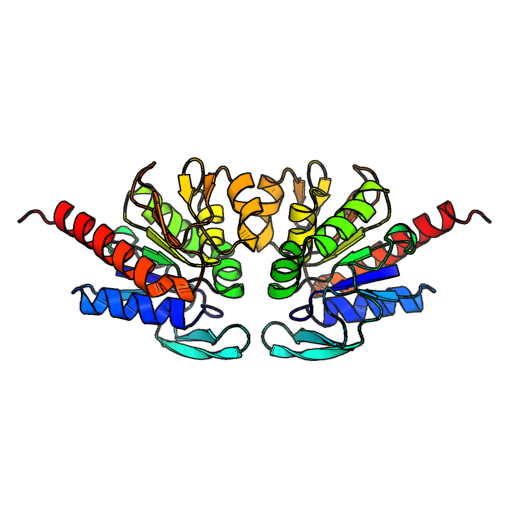B CA 1
ATOM 2011 C C . HIS B 1 89 ? 4.523 -19 -1.219 1 98.94 89 HIS B C 1
ATOM 2013 O O . HIS B 1 89 ? 5.109 -19.656 -2.086 1 98.94 89 HIS B O 1
ATOM 2019 N N . VAL B 1 90 ? 4.461 -17.688 -1.275 1 98.94 90 VAL B N 1
ATOM 2020 C CA . VAL B 1 90 ? 5.074 -16.891 -2.334 1 98.94 90 VAL B CA 1
ATOM 2021 C C . VAL B 1 90 ? 6.59 -17.078 -2.305 1 98.94 90 VAL B C 1
ATOM 2023 O O . VAL B 1 90 ? 7.215 -17.297 -3.344 1 98.94 90 VAL B O 1
ATOM 2026 N N . HIS B 1 91 ? 7.164 -17 -1.104 1 98.81 91 HIS B N 1
ATOM 2027 C CA . HIS B 1 91 ? 8.602 -17.203 -0.958 1 98.81 91 HIS B CA 1
ATOM 2028 C C . HIS B 1 91 ? 9.023 -18.578 -1.487 1 98.81 91 HIS B C 1
ATOM 2030 O O . HIS B 1 91 ? 10.016 -18.688 -2.203 1 98.81 91 HIS B O 1
ATOM 2036 N N . ALA B 1 92 ? 8.266 -19.562 -1.113 1 98.69 92 ALA B N 1
ATOM 2037 C CA . ALA B 1 92 ? 8.602 -20.922 -1.513 1 98.69 92 ALA B CA 1
ATOM 2038 C C . ALA B 1 92 ? 8.555 -21.078 -3.029 1 98.69 92 ALA B C 1
ATOM 2040 O O . ALA B 1 92 ? 9.406 -21.75 -3.617 1 98.69 92 ALA B O 1
ATOM 2041 N N . HIS B 1 93 ? 7.559 -20.5 -3.703 1 97.62 93 HIS B N 1
ATOM 2042 C CA . HIS B 1 93 ? 7.477 -20.531 -5.16 1 97.62 93 HIS B CA 1
ATOM 2043 C C . HIS B 1 93 ? 8.711 -19.906 -5.801 1 97.62 93 HIS B C 1
ATOM 2045 O O . HIS B 1 93 ? 9.336 -20.516 -6.676 1 97.62 93 HIS B O 1
ATOM 2051 N N . CYS B 1 94 ? 9.039 -18.75 -5.324 1 97.94 94 CYS B N 1
ATOM 2052 C CA . CYS B 1 94 ? 10.164 -18.016 -5.883 1 97.94 94 CYS B CA 1
ATOM 2053 C C . CYS B 1 94 ? 11.477 -18.75 -5.633 1 97.94 94 CYS B C 1
ATOM 2055 O O . CYS B 1 94 ? 12.305 -18.875 -6.539 1 97.94 94 CYS B O 1
ATOM 2057 N N . ALA B 1 95 ? 11.633 -19.297 -4.461 1 97.69 95 ALA B N 1
ATOM 2058 C CA . ALA B 1 95 ? 12.875 -19.953 -4.07 1 97.69 95 ALA B CA 1
ATOM 2059 C C . ALA B 1 95 ? 13.07 -21.25 -4.852 1 97.69 95 ALA B C 1
ATOM 2061 O O . ALA B 1 95 ? 14.211 -21.641 -5.141 1 97.69 95 ALA B O 1
ATOM 2062 N N . ALA B 1 96 ? 11.984 -21.875 -5.227 1 97.31 96 ALA B N 1
ATOM 2063 C CA . ALA B 1 96 ? 12.039 -23.156 -5.953 1 97.31 96 ALA B CA 1
ATOM 2064 C C . ALA B 1 96 ? 12.297 -22.922 -7.441 1 97.31 96 ALA B C 1
ATOM 2066 O O . ALA B 1 96 ? 12.461 -23.875 -8.203 1 97.31 96 ALA B O 1
ATOM 2067 N N . GLY B 1 97 ? 12.273 -21.656 -7.852 1 96.94 97 GLY B N 1
ATOM 2068 C CA . GLY B 1 97 ? 12.547 -21.312 -9.242 1 96.94 97 GLY B CA 1
ATOM 2069 C C . GLY B 1 97 ? 11.336 -21.469 -10.141 1 96.94 97 GLY B C 1
ATOM 2070 O O . GLY B 1 97 ? 11.469 -21.594 -11.359 1 96.94 97 GLY B O 1
ATOM 2071 N N . ARG B 1 98 ? 10.211 -21.594 -9.57 1 96.69 98 ARG B N 1
ATOM 2072 C CA . ARG B 1 98 ? 8.984 -21.656 -10.352 1 96.69 98 ARG B CA 1
ATOM 2073 C C . ARG B 1 98 ? 8.602 -20.266 -10.875 1 96.69 98 ARG B C 1
ATOM 2075 O O . ARG B 1 98 ? 8.875 -19.266 -10.234 1 96.69 98 ARG B O 1
ATOM 2082 N N . PRO B 1 99 ? 7.98 -20.234 -12.07 1 97.75 99 PRO B N 1
ATOM 2083 C CA . PRO B 1 99 ? 7.566 -18.922 -12.586 1 97.75 99 PRO B CA 1
ATOM 2084 C C . PRO B 1 99 ? 6.523 -18.234 -11.703 1 97.75 99 PRO B C 1
ATOM 2086 O O . PRO B 1 99 ? 5.602 -18.891 -11.211 1 97.75 99 PRO B O 1
ATOM 2089 N N . VAL B 1 100 ? 6.762 -17 -11.5 1 98.81 100 VAL B N 1
ATOM 2090 C CA . VAL B 1 100 ? 5.824 -16.172 -10.75 1 98.81 100 VAL B CA 1
ATOM 2091 C C . VAL B 1 100 ? 5.469 -14.922 -11.57 1 98.81 100 VAL B C 1
ATOM 2093 O O . VAL B 1 100 ? 6.348 -14.289 -12.156 1 98.81 100 VAL B O 1
ATOM 2096 N N . ALA B 1 101 ? 4.203 -14.617 -11.672 1 98.94 101 ALA B N 1
ATOM 2097 C CA . ALA B 1 101 ? 3.705 -13.438 -12.375 1 98.94 101 ALA B CA 1
ATOM 2098 C C . ALA B 1 101 ? 2.963 -12.508 -11.414 1 98.94 101 ALA B C 1
ATOM 2100 O O . ALA B 1 101 ? 2.09 -12.945 -10.664 1 98.94 101 ALA B O 1
ATOM 2101 N N . ALA B 1 102 ? 3.357 -11.297 -11.391 1 99 102 ALA B N 1
ATOM 2102 C CA . ALA B 1 102 ? 2.768 -10.297 -10.508 1 99 102 ALA B CA 1
ATOM 2103 C C . ALA B 1 102 ? 2.436 -9.016 -11.273 1 99 102 ALA B C 1
ATOM 2105 O O . ALA B 1 102 ? 3.248 -8.531 -12.062 1 99 102 ALA B O 1
ATOM 2106 N N . ILE B 1 103 ? 1.272 -8.453 -11.062 1 99 103 ILE B N 1
ATOM 2107 C CA . ILE B 1 103 ? 0.873 -7.262 -11.805 1 99 103 ILE B CA 1
ATOM 2108 C C . ILE B 1 103 ? 0.407 -6.18 -10.836 1 99 103 ILE B C 1
ATOM 2110 O O . ILE B 1 103 ? -0.167 -6.48 -9.789 1 99 103 ILE B O 1
ATOM 2114 N N . CYS B 1 104 ? 0.627 -4.867 -11.258 1 98.88 104 CYS B N 1
ATOM 2115 C CA . CYS B 1 104 ? 0.126 -3.713 -10.523 1 98.88 104 CYS B CA 1
ATOM 2116 C C . CYS B 1 104 ? 0.726 -3.66 -9.125 1 98.88 104 CYS B C 1
ATOM 2118 O O . CYS B 1 104 ? 1.946 -3.588 -8.969 1 98.88 104 CYS B O 1
ATOM 2120 N N . HIS B 1 105 ? -0.059 -3.691 -8.062 1 98.94 105 HIS B N 1
ATOM 2121 C CA . HIS B 1 105 ? 0.411 -3.549 -6.688 1 98.94 105 HIS B CA 1
ATOM 2122 C C . HIS B 1 105 ? 0.876 -4.887 -6.125 1 98.94 105 HIS B C 1
ATOM 2124 O O . HIS B 1 105 ? 1.421 -4.945 -5.02 1 98.94 105 HIS B O 1
ATOM 2130 N N . ALA B 1 106 ? 0.851 -5.973 -6.797 1 98.94 106 ALA B N 1
ATOM 2131 C CA . ALA B 1 106 ? 1.126 -7.316 -6.293 1 98.94 106 ALA B CA 1
ATOM 2132 C C . ALA B 1 106 ? 2.57 -7.441 -5.816 1 98.94 106 ALA B C 1
ATOM 2134 O O . ALA B 1 106 ? 2.889 -8.305 -4.996 1 98.94 106 ALA B O 1
ATOM 2135 N N . ALA B 1 107 ? 3.443 -6.586 -6.301 1 98.94 107 ALA B N 1
ATOM 2136 C CA . ALA B 1 107 ? 4.867 -6.684 -5.992 1 98.94 107 ALA B CA 1
ATOM 2137 C C . ALA B 1 107 ? 5.125 -6.41 -4.512 1 98.94 107 ALA B C 1
ATOM 2139 O O . ALA B 1 107 ? 6.191 -6.742 -3.99 1 98.94 107 ALA B O 1
ATOM 2140 N N . TRP B 1 108 ? 4.18 -5.789 -3.77 1 98.94 108 TRP B N 1
ATOM 2141 C CA . TRP B 1 108 ? 4.324 -5.629 -2.326 1 98.94 108 TRP B CA 1
ATOM 2142 C C . TRP B 1 108 ? 4.473 -6.98 -1.638 1 98.94 108 TRP B C 1
ATOM 2144 O O . TRP B 1 108 ? 5.25 -7.121 -0.69 1 98.94 108 TRP B O 1
ATOM 2154 N N . THR B 1 109 ? 3.688 -7.969 -2.102 1 98.94 109 THR B N 1
ATOM 2155 C CA . THR B 1 109 ? 3.789 -9.305 -1.522 1 98.94 109 THR B CA 1
ATOM 2156 C C . THR B 1 109 ? 5.156 -9.922 -1.816 1 98.94 109 THR B C 1
ATOM 2158 O O . THR B 1 109 ? 5.699 -10.656 -0.991 1 98.94 109 THR B O 1
ATOM 2161 N N . LEU B 1 110 ? 5.711 -9.625 -3.01 1 98.94 110 LEU B N 1
ATOM 2162 C CA . LEU B 1 110 ? 7.039 -10.117 -3.369 1 98.94 110 LEU B CA 1
ATOM 2163 C C . LEU B 1 110 ? 8.102 -9.508 -2.467 1 98.94 110 LEU B C 1
ATOM 2165 O O . LEU B 1 110 ? 9.07 -10.18 -2.094 1 98.94 110 LEU B O 1
ATOM 2169 N N . ILE B 1 111 ? 7.957 -8.18 -2.133 1 98.94 111 ILE B N 1
ATOM 2170 C CA . ILE B 1 111 ? 8.867 -7.547 -1.186 1 98.94 111 ILE B CA 1
ATOM 2171 C C . ILE B 1 111 ? 8.82 -8.289 0.148 1 98.94 111 ILE B C 1
ATOM 2173 O O . ILE B 1 111 ? 9.867 -8.641 0.704 1 98.94 111 ILE B O 1
ATOM 2177 N N . GLU B 1 112 ? 7.598 -8.547 0.6 1 98.94 112 GLU B N 1
ATOM 2178 C CA . GLU B 1 112 ? 7.441 -9.195 1.896 1 98.94 112 GLU B CA 1
ATOM 2179 C C . GLU B 1 112 ? 8.039 -10.594 1.886 1 98.94 112 GLU B C 1
ATOM 2181 O O . GLU B 1 112 ? 8.578 -11.055 2.896 1 98.94 112 GLU B O 1
ATOM 2186 N N . ALA B 1 113 ? 8.016 -11.25 0.76 1 98.88 113 ALA B N 1
ATOM 2187 C CA . ALA B 1 113 ? 8.484 -12.625 0.596 1 98.88 113 ALA B CA 1
ATOM 2188 C C . ALA B 1 113 ? 9.992 -12.664 0.334 1 98.88 113 ALA B C 1
ATOM 2190 O O . ALA B 1 113 ? 10.555 -13.727 0.068 1 98.88 113 ALA B O 1
ATOM 2191 N N . ASP B 1 114 ? 10.703 -11.516 0.344 1 98.31 114 ASP B N 1
ATOM 2192 C CA . ASP B 1 114 ? 12.133 -11.391 0.087 1 98.31 114 ASP B CA 1
ATOM 2193 C C . ASP B 1 114 ? 12.5 -11.969 -1.279 1 98.31 114 ASP B C 1
ATOM 2195 O O . ASP B 1 114 ? 13.414 -12.781 -1.39 1 98.31 114 ASP B O 1
ATOM 2199 N N . ALA B 1 115 ? 11.742 -11.492 -2.273 1 98.69 115 ALA B N 1
ATOM 2200 C CA . ALA B 1 115 ? 11.883 -12.141 -3.576 1 98.69 115 ALA B CA 1
ATOM 2201 C C . ALA B 1 115 ? 12.266 -11.125 -4.652 1 98.69 115 ALA B C 1
ATOM 2203 O O . ALA B 1 115 ? 12.188 -11.422 -5.848 1 98.69 115 ALA B O 1
ATOM 2204 N N . VAL B 1 116 ? 12.688 -9.914 -4.211 1 98.81 116 VAL B N 1
ATOM 2205 C CA . VAL B 1 116 ? 12.844 -8.898 -5.25 1 98.81 116 VAL B CA 1
ATOM 2206 C C . VAL B 1 116 ? 14.297 -8.422 -5.301 1 98.81 116 VAL B C 1
ATOM 2208 O O . VAL B 1 116 ? 14.703 -7.762 -6.254 1 98.81 116 VAL B O 1
ATOM 2211 N N . ARG B 1 117 ? 15.109 -8.719 -4.254 1 98.19 117 ARG B N 1
ATOM 2212 C CA . ARG B 1 117 ? 16.484 -8.234 -4.168 1 98.19 117 ARG B CA 1
ATOM 2213 C C . ARG B 1 117 ? 17.297 -8.68 -5.375 1 98.19 117 ARG B C 1
ATOM 2215 O O . ARG B 1 117 ? 17.344 -9.875 -5.691 1 98.19 117 ARG B O 1
ATOM 2222 N N . GLY B 1 118 ? 17.875 -7.73 -6.039 1 98.44 118 GLY B N 1
ATOM 2223 C CA . GLY B 1 118 ? 18.734 -8.008 -7.176 1 98.44 118 GLY B CA 1
ATOM 2224 C C . GLY B 1 118 ? 17.969 -8.297 -8.453 1 98.44 118 GLY B C 1
ATOM 2225 O O . GLY B 1 118 ? 18.562 -8.5 -9.508 1 98.44 118 GLY B O 1
ATOM 2226 N N . ARG B 1 119 ? 16.703 -8.312 -8.414 1 98.75 119 ARG B N 1
ATOM 2227 C CA . ARG B 1 119 ? 15.875 -8.57 -9.594 1 98.75 119 ARG B CA 1
ATOM 2228 C C . ARG B 1 119 ? 15.477 -7.27 -10.281 1 98.75 119 ARG B C 1
ATOM 2230 O O . ARG B 1 119 ? 15.344 -6.23 -9.625 1 98.75 119 ARG B O 1
ATOM 2237 N N . THR B 1 120 ? 15.289 -7.301 -11.562 1 98.94 120 THR B N 1
ATOM 2238 C CA . THR B 1 120 ? 14.688 -6.199 -12.312 1 98.94 120 THR B CA 1
ATOM 2239 C C . THR B 1 120 ? 13.203 -6.445 -12.539 1 98.94 120 THR B C 1
ATOM 2241 O O . THR B 1 120 ? 12.805 -7.52 -12.992 1 98.94 120 THR B O 1
ATOM 2244 N N . LEU B 1 121 ? 12.367 -5.5 -12.164 1 98.88 121 LEU B N 1
ATOM 2245 C CA . LEU B 1 121 ? 10.938 -5.707 -12.328 1 98.88 121 LEU B CA 1
ATOM 2246 C C . LEU B 1 121 ? 10.203 -4.375 -12.477 1 98.88 121 LEU B C 1
ATOM 2248 O O . LEU B 1 121 ? 10.805 -3.312 -12.297 1 98.88 121 LEU B O 1
ATOM 2252 N N . THR B 1 122 ? 9.016 -4.402 -13.008 1 98.94 122 THR B N 1
ATOM 2253 C CA . THR B 1 122 ? 8.117 -3.256 -13.086 1 98.94 122 THR B CA 1
ATOM 2254 C C . THR B 1 122 ? 6.902 -3.459 -12.188 1 98.94 122 THR B C 1
ATOM 2256 O O . THR B 1 122 ? 6.762 -4.508 -11.555 1 98.94 122 THR B O 1
ATOM 2259 N N . SER B 1 123 ? 6.121 -2.471 -11.922 1 98.94 123 SER B N 1
ATOM 2260 C CA . SER B 1 123 ? 4.938 -2.441 -11.07 1 98.94 123 SER B CA 1
ATOM 2261 C C . SER B 1 123 ? 4.125 -1.17 -11.297 1 98.94 123 SER B C 1
ATOM 2263 O O . SER B 1 123 ? 4.469 -0.353 -12.156 1 98.94 123 SER B O 1
ATOM 2265 N N . TRP B 1 124 ? 3.02 -1.098 -10.602 1 98.94 124 TRP B N 1
ATOM 2266 C CA . TRP B 1 124 ? 2.422 0.227 -10.469 1 98.94 124 TRP B CA 1
ATOM 2267 C C . TRP B 1 124 ? 3.428 1.224 -9.906 1 98.94 124 TRP B C 1
ATOM 2269 O O . TRP B 1 124 ? 4.172 0.903 -8.977 1 98.94 124 TRP B O 1
ATOM 2279 N N . PRO B 1 125 ? 3.453 2.434 -10.406 1 98.88 125 PRO B N 1
ATOM 2280 C CA . PRO B 1 125 ? 4.555 3.354 -10.117 1 98.88 125 PRO B CA 1
ATOM 2281 C C . PRO B 1 125 ? 4.652 3.719 -8.641 1 98.88 125 PRO B C 1
ATOM 2283 O O . PRO B 1 125 ? 5.73 4.066 -8.148 1 98.88 125 PRO B O 1
ATOM 2286 N N . SER B 1 126 ? 3.594 3.643 -7.871 1 98.88 126 SER B N 1
ATOM 2287 C CA . SER B 1 126 ? 3.631 4.031 -6.465 1 98.88 126 SER B CA 1
ATOM 2288 C C . SER B 1 126 ? 4.539 3.107 -5.66 1 98.88 126 SER B C 1
ATOM 2290 O O . SER B 1 126 ? 4.941 3.439 -4.543 1 98.88 126 SER B O 1
ATOM 2292 N N . LEU B 1 127 ? 4.887 1.96 -6.199 1 98.94 127 LEU B N 1
ATOM 2293 C CA . LEU B 1 127 ? 5.703 0.986 -5.484 1 98.94 127 LEU B CA 1
ATOM 2294 C C . LEU B 1 127 ? 7.188 1.225 -5.742 1 98.94 127 LEU B C 1
ATOM 2296 O O . LEU B 1 127 ? 8.039 0.581 -5.125 1 98.94 127 LEU B O 1
ATOM 2300 N N . ARG B 1 128 ? 7.516 2.117 -6.664 1 98.94 128 ARG B N 1
ATOM 2301 C CA . ARG B 1 128 ? 8.891 2.254 -7.121 1 98.94 128 ARG B CA 1
ATOM 2302 C C . ARG B 1 128 ? 9.852 2.371 -5.941 1 98.94 128 ARG B C 1
ATOM 2304 O O . ARG B 1 128 ? 10.805 1.599 -5.832 1 98.94 128 ARG B O 1
ATOM 2311 N N . THR B 1 129 ? 9.609 3.248 -5.043 1 98.94 129 THR B N 1
ATOM 2312 C CA . THR B 1 129 ? 10.523 3.523 -3.939 1 98.94 129 THR B CA 1
ATOM 2313 C C . THR B 1 129 ? 10.633 2.314 -3.016 1 98.94 129 THR B C 1
ATOM 2315 O O . THR B 1 129 ? 11.727 1.963 -2.574 1 98.94 129 THR B O 1
ATOM 2318 N N . ASP B 1 130 ? 9.531 1.658 -2.707 1 98.94 130 ASP B N 1
ATOM 2319 C CA . ASP B 1 130 ? 9.555 0.464 -1.869 1 98.94 130 ASP B CA 1
ATOM 2320 C C . ASP B 1 130 ? 10.391 -0.641 -2.508 1 98.94 130 ASP B C 1
ATOM 2322 O O . ASP B 1 130 ? 11.164 -1.317 -1.824 1 98.94 130 ASP B O 1
ATOM 2326 N N . LEU B 1 131 ? 10.172 -0.808 -3.82 1 98.94 131 LEU B N 1
ATOM 2327 C CA . LEU B 1 131 ? 10.898 -1.852 -4.539 1 98.94 131 LEU B CA 1
ATOM 2328 C C . LEU B 1 131 ? 12.391 -1.556 -4.57 1 98.94 131 LEU B C 1
ATOM 2330 O O . LEU B 1 131 ? 13.211 -2.443 -4.316 1 98.94 131 LEU B O 1
ATOM 2334 N N . VAL B 1 132 ? 12.75 -0.321 -4.848 1 98.94 132 VAL B N 1
ATOM 2335 C CA . VAL B 1 132 ? 14.156 0.073 -4.883 1 98.94 132 VAL B CA 1
ATOM 2336 C C . VAL B 1 132 ? 14.773 -0.09 -3.496 1 98.94 132 VAL B C 1
ATOM 2338 O O . VAL B 1 132 ? 15.867 -0.637 -3.361 1 98.94 132 VAL B O 1
ATOM 2341 N N . ASN B 1 133 ? 14.086 0.325 -2.459 1 98.94 133 ASN B N 1
ATOM 2342 C CA . ASN B 1 133 ? 14.57 0.16 -1.091 1 98.94 133 ASN B CA 1
ATOM 2343 C C . ASN B 1 133 ? 14.75 -1.312 -0.735 1 98.94 133 ASN B C 1
ATOM 2345 O O . ASN B 1 133 ? 15.625 -1.658 0.066 1 98.94 133 ASN B O 1
ATOM 2349 N N . ALA B 1 134 ? 13.969 -2.168 -1.322 1 98.94 134 ALA B N 1
ATOM 2350 C CA . ALA B 1 134 ? 14.031 -3.602 -1.055 1 98.94 134 ALA B CA 1
ATOM 2351 C C . ALA B 1 134 ? 15.148 -4.262 -1.854 1 98.94 134 ALA B C 1
ATOM 2353 O O . ALA B 1 134 ? 15.375 -5.469 -1.732 1 98.94 134 ALA B O 1
ATOM 2354 N N . GLY B 1 135 ? 15.836 -3.51 -2.719 1 98.81 135 GLY B N 1
ATOM 2355 C CA . GLY B 1 135 ? 17 -4.02 -3.43 1 98.81 135 GLY B CA 1
ATOM 2356 C C . GLY B 1 135 ? 16.703 -4.371 -4.875 1 98.81 135 GLY B C 1
ATOM 2357 O O . GLY B 1 135 ? 17.547 -4.945 -5.562 1 98.81 135 GLY B O 1
ATOM 2358 N N . ALA B 1 136 ? 15.531 -4.047 -5.34 1 98.88 136 ALA B N 1
ATOM 2359 C CA . ALA B 1 136 ? 15.172 -4.324 -6.73 1 98.88 136 ALA B CA 1
ATOM 2360 C C . ALA B 1 136 ? 15.672 -3.225 -7.66 1 98.88 136 ALA B C 1
ATOM 2362 O O . ALA B 1 136 ? 15.938 -2.104 -7.219 1 98.88 136 ALA B O 1
ATOM 2363 N N . HIS B 1 137 ? 15.883 -3.564 -8.922 1 98.88 137 HIS B N 1
ATOM 2364 C CA . HIS B 1 137 ? 15.992 -2.602 -10.008 1 98.88 137 HIS B CA 1
ATOM 2365 C C . HIS B 1 137 ? 14.648 -2.367 -10.688 1 98.88 137 HIS B C 1
ATOM 2367 O O . HIS B 1 137 ? 14.133 -3.246 -11.375 1 98.88 137 HIS B O 1
ATOM 2373 N N . TRP B 1 138 ? 14.086 -1.184 -10.555 1 98.94 138 TRP B N 1
ATOM 2374 C CA . TRP B 1 138 ? 12.75 -0.895 -11.055 1 98.94 138 TRP B CA 1
ATOM 2375 C C . TRP B 1 138 ? 12.812 -0.269 -12.445 1 98.94 138 TRP B C 1
ATOM 2377 O O . TRP B 1 138 ? 13.625 0.624 -12.695 1 98.94 138 TRP B O 1
ATOM 2387 N N . VAL B 1 139 ? 12.016 -0.75 -13.305 1 98.94 139 VAL B N 1
ATOM 2388 C CA . VAL B 1 139 ? 11.93 -0.197 -14.656 1 98.94 139 VAL B CA 1
ATOM 2389 C C . VAL B 1 139 ? 10.469 0.129 -14.984 1 98.94 139 VAL B C 1
ATOM 2391 O O . VAL B 1 139 ? 9.555 -0.532 -14.492 1 98.94 139 VAL B O 1
ATOM 2394 N N . ASP B 1 140 ? 10.234 1.224 -15.82 1 98.88 140 ASP B N 1
ATOM 2395 C CA . ASP B 1 140 ? 8.906 1.599 -16.281 1 98.88 140 ASP B CA 1
ATOM 2396 C C . ASP B 1 140 ? 8.609 1.004 -17.656 1 98.88 140 ASP B C 1
ATOM 23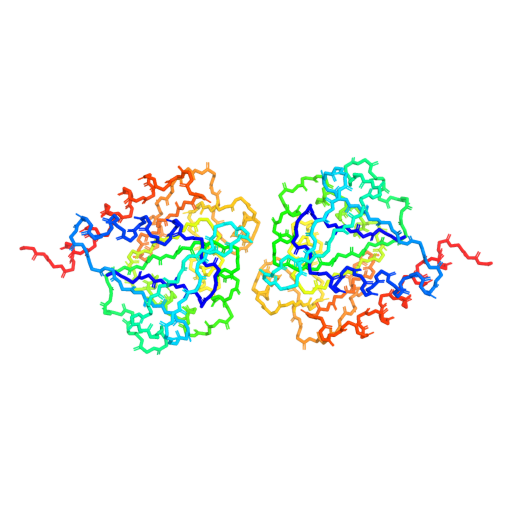98 O O . ASP B 1 140 ? 8.742 1.686 -18.672 1 98.88 140 ASP B O 1
ATOM 2402 N N . GLU B 1 141 ? 8.227 -0.241 -17.609 1 98.88 141 GLU B N 1
ATOM 2403 C CA . GLU B 1 141 ? 7.891 -1.015 -18.797 1 98.88 141 GLU B CA 1
ATOM 2404 C C . GLU B 1 141 ? 6.512 -1.654 -18.672 1 98.88 141 GLU B C 1
ATOM 2406 O O . GLU B 1 141 ? 6.07 -1.984 -17.578 1 98.88 141 GLU B O 1
ATOM 2411 N N . GLU B 1 142 ? 5.852 -1.82 -19.812 1 98.94 142 GLU B N 1
ATOM 2412 C CA . GLU B 1 142 ? 4.551 -2.48 -19.766 1 98.94 142 GLU B CA 1
ATOM 2413 C C . GLU B 1 142 ? 4.652 -3.867 -19.141 1 98.94 142 GLU B C 1
ATOM 2415 O O . GLU B 1 142 ? 3.797 -4.262 -18.344 1 98.94 142 GLU B O 1
ATOM 2420 N N . VAL B 1 143 ? 5.625 -4.641 -19.562 1 98.94 143 VAL B N 1
ATOM 2421 C CA . VAL B 1 143 ? 5.938 -5.945 -18.984 1 98.94 143 VAL B CA 1
ATOM 2422 C C . VAL B 1 143 ? 7.453 -6.117 -18.891 1 98.94 143 VAL B C 1
ATOM 2424 O O . VAL B 1 143 ? 8.188 -5.699 -19.781 1 98.94 143 VAL B O 1
ATOM 2427 N N . HIS B 1 144 ? 7.926 -6.645 -17.797 1 98.94 144 HIS B N 1
ATOM 2428 C CA . HIS B 1 144 ? 9.32 -7.047 -17.672 1 98.94 144 HIS B CA 1
ATOM 2429 C C . HIS B 1 144 ? 9.438 -8.477 -17.156 1 98.94 144 HIS B C 1
ATOM 2431 O O . HIS B 1 144 ? 8.789 -8.844 -16.172 1 98.94 144 HIS B O 1
ATOM 2437 N N . VAL B 1 145 ? 10.164 -9.266 -17.859 1 98.88 145 VAL B N 1
ATOM 2438 C CA . VAL B 1 145 ? 10.477 -10.617 -17.422 1 98.88 145 VAL B CA 1
ATOM 2439 C C . VAL B 1 145 ? 11.922 -10.688 -16.938 1 98.88 145 VAL B C 1
ATOM 2441 O O . VAL B 1 145 ? 12.852 -10.422 -17.703 1 98.88 145 VAL B O 1
ATOM 2444 N N . CYS B 1 146 ? 12.117 -10.969 -15.727 1 98.81 146 CYS B N 1
ATOM 2445 C CA . CYS B 1 146 ? 13.453 -11.07 -15.148 1 98.81 146 CYS B CA 1
ATOM 2446 C C . CYS B 1 146 ? 13.891 -12.531 -15.031 1 98.81 146 CYS B C 1
ATOM 2448 O O . CYS B 1 146 ? 13.188 -13.344 -14.43 1 98.81 146 CYS B O 1
ATOM 2450 N N . HIS B 1 147 ? 15.039 -12.805 -15.5 1 97.62 147 HIS B N 1
ATOM 2451 C CA . HIS B 1 147 ? 15.578 -14.164 -15.414 1 97.62 147 HIS B CA 1
ATOM 2452 C C . HIS B 1 147 ? 16.797 -14.211 -14.484 1 97.62 147 HIS B C 1
ATOM 2454 O O . HIS B 1 147 ? 17.453 -15.25 -14.375 1 97.62 147 HIS B O 1
ATOM 2460 N N . ASP B 1 148 ? 16.969 -12.992 -13.805 1 95.06 148 ASP B N 1
ATOM 2461 C CA . ASP B 1 148 ? 18.078 -12.93 -12.852 1 95.06 148 ASP B CA 1
ATOM 2462 C C . ASP B 1 148 ? 17.656 -13.492 -11.492 1 95.06 148 ASP B C 1
ATOM 2464 O O . ASP B 1 148 ? 16.938 -12.844 -10.734 1 95.06 148 ASP B O 1
ATOM 2468 N N . GLY B 1 149 ? 17.844 -14.812 -11.227 1 93.62 149 GLY B N 1
ATOM 2469 C CA . GLY B 1 149 ? 17.453 -15.492 -10 1 93.62 149 GLY B CA 1
ATOM 2470 C C . GLY B 1 149 ? 17.047 -16.938 -10.219 1 93.62 149 GLY B C 1
ATOM 2471 O O . GLY B 1 149 ? 17.328 -17.516 -11.273 1 93.62 149 GLY B O 1
ATOM 2472 N N . PRO B 1 150 ? 16.312 -17.453 -9.211 1 94 150 PRO B N 1
ATOM 2473 C CA . PRO B 1 150 ? 16.031 -18.875 -9.297 1 94 150 PRO B CA 1
ATOM 2474 C C . PRO B 1 150 ? 15.07 -19.234 -10.438 1 94 150 PRO B C 1
ATOM 2476 O O . PRO B 1 150 ? 15.203 -20.281 -11.055 1 94 150 PRO B O 1
ATOM 2479 N N . GLY B 1 151 ? 14.109 -18.391 -10.68 1 96 151 GLY B N 1
ATOM 2480 C CA . GLY B 1 151 ? 13.117 -18.594 -11.727 1 96 151 GLY B CA 1
ATOM 2481 C C . GLY B 1 151 ? 12.609 -17.297 -12.328 1 96 151 GLY B C 1
ATOM 2482 O O . GLY B 1 151 ? 12.922 -16.203 -11.836 1 96 151 GLY B O 1
ATOM 2483 N N . PRO B 1 152 ? 11.867 -17.422 -13.469 1 98.06 152 PRO B N 1
ATOM 2484 C CA . PRO B 1 152 ? 11.375 -16.203 -14.125 1 98.06 152 PRO B CA 1
ATOM 2485 C C . PRO B 1 152 ? 10.344 -15.461 -13.289 1 98.06 152 PRO B C 1
ATOM 2487 O O . PRO B 1 152 ? 9.477 -16.078 -12.672 1 98.06 152 PRO B O 1
ATOM 2490 N N . LEU B 1 153 ? 10.531 -14.211 -13.227 1 98.75 153 LEU B N 1
ATOM 2491 C CA . LEU B 1 153 ? 9.586 -13.281 -12.617 1 98.75 153 LEU B CA 1
ATOM 2492 C C . LEU B 1 153 ? 8.969 -12.359 -13.672 1 98.75 153 LEU B C 1
ATOM 2494 O O . LEU B 1 153 ? 9.672 -11.547 -14.273 1 98.75 153 LEU B O 1
ATOM 2498 N N . VAL B 1 154 ? 7.691 -12.516 -13.938 1 98.94 154 VAL B N 1
ATOM 2499 C CA . VAL B 1 154 ? 6.938 -11.711 -14.898 1 98.94 154 VAL B CA 1
ATOM 2500 C C . VAL B 1 154 ? 6.18 -10.609 -14.164 1 98.94 154 VAL B C 1
ATOM 2502 O O . VAL B 1 154 ? 5.34 -10.891 -13.305 1 98.94 154 VAL B O 1
ATOM 2505 N N . THR B 1 155 ? 6.473 -9.352 -14.477 1 98.94 155 THR B N 1
ATOM 2506 C CA . THR B 1 155 ? 5.797 -8.266 -13.773 1 98.94 155 THR B CA 1
ATOM 2507 C C . THR B 1 155 ? 5.215 -7.262 -14.766 1 98.94 155 THR B C 1
ATOM 2509 O O . THR B 1 155 ? 5.711 -7.129 -15.883 1 98.94 155 THR B O 1
ATOM 2512 N N . SE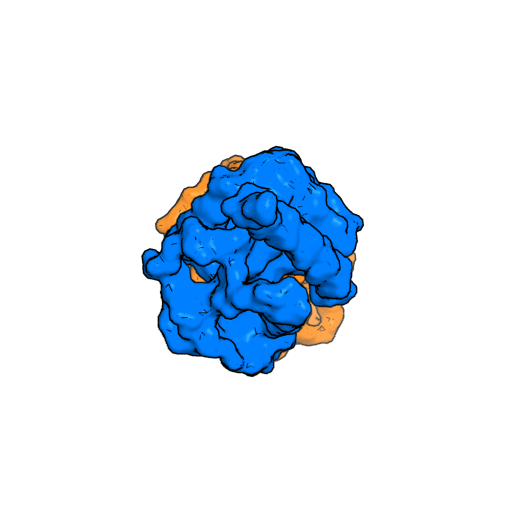R B 1 156 ? 4.176 -6.637 -14.398 1 99 156 SER B N 1
ATOM 2513 C CA . SER B 1 156 ? 3.51 -5.621 -15.203 1 99 156 SER B CA 1
ATOM 2514 C C . SER B 1 156 ? 2.934 -4.512 -14.336 1 99 156 SER B C 1
ATOM 2516 O O . SER B 1 156 ? 2.842 -4.656 -13.117 1 99 156 SER B O 1
ATOM 2518 N N . ARG B 1 157 ? 2.471 -3.42 -14.984 1 98.94 157 ARG B N 1
ATOM 2519 C CA . ARG B 1 157 ? 2.211 -2.193 -14.242 1 98.94 157 ARG B CA 1
ATOM 2520 C C . ARG B 1 157 ? 0.732 -2.07 -13.891 1 98.94 157 ARG B C 1
ATOM 2522 O O . ARG B 1 157 ? 0.384 -1.555 -12.82 1 98.94 157 ARG B O 1
ATOM 2529 N N . ARG B 1 158 ? -0.088 -2.496 -14.82 1 98.81 158 ARG B N 1
ATOM 2530 C CA . ARG B 1 158 ? -1.479 -2.066 -14.711 1 98.81 158 ARG B CA 1
ATOM 2531 C C . ARG B 1 158 ? -2.369 -2.85 -15.672 1 98.81 158 ARG B C 1
ATOM 2533 O O . ARG B 1 158 ? -1.873 -3.508 -16.594 1 98.81 158 ARG B O 1
ATOM 2540 N N . PRO B 1 159 ? -3.736 -2.691 -15.555 1 98.81 159 PRO B N 1
ATOM 2541 C CA . PRO B 1 159 ? -4.676 -3.441 -16.391 1 98.81 159 PRO B CA 1
ATOM 2542 C C . PRO B 1 159 ? -4.48 -3.176 -17.875 1 98.81 159 PRO B C 1
ATOM 2544 O O . PRO B 1 159 ? -4.625 -4.086 -18.703 1 98.81 159 PRO B O 1
ATOM 2547 N N . ALA B 1 160 ? -4.105 -1.952 -18.203 1 98.75 160 ALA B N 1
ATOM 2548 C CA . ALA B 1 160 ? -3.91 -1.623 -19.609 1 98.75 160 ALA B CA 1
ATOM 2549 C C . ALA B 1 160 ? -2.812 -2.484 -20.234 1 98.75 160 ALA B C 1
ATOM 2551 O O . ALA B 1 160 ? -2.756 -2.648 -21.453 1 98.75 160 ALA B O 1
ATOM 2552 N N . ASP B 1 161 ? -1.956 -3.105 -19.5 1 98.88 161 ASP B N 1
ATOM 2553 C CA . ASP B 1 161 ? -0.818 -3.893 -19.953 1 98.88 161 ASP B CA 1
ATOM 2554 C C . ASP B 1 161 ? -1.152 -5.383 -19.984 1 98.88 161 ASP B C 1
ATOM 2556 O O . ASP B 1 161 ? -0.292 -6.215 -20.281 1 98.88 161 ASP B O 1
ATOM 2560 N N . LEU B 1 162 ? -2.381 -5.789 -19.688 1 98.94 162 LEU B N 1
ATOM 2561 C CA . LEU B 1 162 ? -2.775 -7.176 -19.469 1 98.94 162 LEU B CA 1
ATOM 2562 C C . LEU B 1 162 ? -2.482 -8.023 -20.703 1 98.94 162 LEU B C 1
ATOM 2564 O O . LEU B 1 162 ? -1.982 -9.148 -20.578 1 98.94 162 LEU B O 1
ATOM 2568 N N . PRO B 1 163 ? -2.773 -7.531 -21.938 1 98.81 163 PRO B N 1
ATOM 2569 C CA . PRO B 1 163 ? -2.48 -8.398 -23.078 1 98.81 163 PRO B CA 1
ATOM 2570 C C . PRO B 1 163 ? -1.014 -8.82 -23.141 1 98.81 163 PRO B C 1
ATOM 2572 O O . PRO B 1 163 ? -0.715 -10 -23.344 1 98.81 163 PRO B O 1
ATOM 2575 N N . LEU B 1 164 ? -0.083 -7.91 -22.906 1 98.94 164 LEU B N 1
ATOM 2576 C CA . LEU B 1 164 ? 1.344 -8.219 -22.922 1 98.94 164 LEU B CA 1
ATOM 2577 C C . LEU B 1 164 ? 1.731 -9.07 -21.719 1 98.94 164 LEU B C 1
ATOM 2579 O O . LEU B 1 164 ? 2.576 -9.961 -21.828 1 98.94 164 LEU B O 1
ATOM 2583 N N . PHE B 1 165 ? 1.182 -8.781 -20.625 1 98.94 165 PHE B N 1
ATOM 2584 C CA . PHE B 1 165 ? 1.407 -9.531 -19.406 1 98.94 165 PHE B CA 1
ATOM 2585 C C . PHE B 1 165 ? 1.004 -10.992 -19.578 1 98.94 165 PHE B C 1
ATOM 2587 O O . PHE B 1 165 ? 1.754 -11.898 -19.219 1 98.94 165 PHE B O 1
ATOM 2594 N N . GLU B 1 166 ? -0.146 -11.18 -20.156 1 98.88 166 GLU B N 1
ATOM 2595 C CA . GLU B 1 166 ? -0.691 -12.516 -20.344 1 98.88 166 GLU B CA 1
ATOM 2596 C C . GLU B 1 166 ? 0.13 -13.305 -21.359 1 98.88 166 GLU B C 1
ATOM 2598 O O . GLU B 1 166 ? 0.355 -14.508 -21.188 1 98.88 166 GLU B O 1
ATOM 2603 N N . ASP B 1 167 ? 0.524 -12.617 -22.375 1 98.69 167 ASP B N 1
ATOM 2604 C CA . ASP B 1 167 ? 1.395 -13.266 -23.344 1 98.69 167 ASP B CA 1
ATOM 2605 C C . ASP B 1 167 ? 2.688 -13.75 -22.688 1 98.69 167 ASP B C 1
ATOM 2607 O O . ASP B 1 167 ? 3.111 -14.891 -22.906 1 98.69 167 ASP B O 1
ATOM 2611 N N . ALA B 1 168 ? 3.297 -12.906 -21.906 1 98.75 168 ALA B N 1
ATOM 2612 C CA . ALA B 1 168 ? 4.543 -13.242 -21.234 1 98.75 168 ALA B CA 1
ATOM 2613 C C . ALA B 1 168 ? 4.328 -14.367 -20.219 1 98.75 168 ALA B C 1
ATOM 2615 O O . ALA B 1 168 ? 5.141 -15.289 -20.125 1 98.75 168 ALA B O 1
ATOM 2616 N N . LEU B 1 169 ? 3.318 -14.25 -19.469 1 97.81 169 LEU B N 1
ATOM 2617 C CA . LEU B 1 169 ? 2.945 -15.242 -18.469 1 97.81 169 LEU B CA 1
ATOM 2618 C C . LEU B 1 169 ? 2.809 -16.625 -19.094 1 97.81 169 LEU B C 1
ATOM 2620 O O . LEU B 1 169 ? 3.41 -17.594 -18.625 1 97.81 169 LEU B O 1
ATOM 2624 N N . VAL B 1 170 ? 2.006 -16.719 -20.141 1 97.81 170 VAL B N 1
ATOM 2625 C CA . VAL B 1 170 ? 1.739 -17.984 -20.797 1 97.81 170 VAL B CA 1
ATOM 2626 C C . VAL B 1 170 ? 3.029 -18.547 -21.391 1 97.81 170 VAL B C 1
ATOM 2628 O O . VAL B 1 170 ? 3.301 -19.75 -21.297 1 97.81 170 VAL B O 1
ATOM 2631 N N . THR B 1 171 ? 3.812 -17.672 -21.984 1 97.25 171 THR B N 1
ATOM 2632 C CA . THR B 1 171 ? 5.082 -18.078 -22.578 1 97.25 171 THR B CA 1
ATOM 2633 C C . THR B 1 171 ? 6.004 -18.672 -21.516 1 97.25 171 THR B C 1
ATOM 2635 O O . THR B 1 171 ? 6.512 -19.781 -21.688 1 97.25 171 THR B O 1
ATOM 2638 N N . GLU B 1 172 ? 6.211 -18.016 -20.406 1 96.06 172 GLU B N 1
ATOM 2639 C CA . GLU B 1 172 ? 7.137 -18.453 -19.375 1 96.06 172 GLU B CA 1
ATOM 2640 C C . GLU B 1 172 ? 6.629 -19.703 -18.672 1 96.06 172 GLU B C 1
ATOM 2642 O O . GLU B 1 172 ? 7.414 -20.594 -18.328 1 96.06 172 GLU B O 1
ATOM 2647 N N . PHE B 1 173 ? 5.371 -19.766 -18.453 1 93.12 173 PHE B N 1
ATOM 2648 C CA . PHE B 1 173 ? 4.789 -20.891 -17.734 1 93.12 173 PHE B CA 1
ATOM 2649 C C . PHE B 1 173 ? 4.805 -22.141 -18.594 1 93.12 173 PHE B C 1
ATOM 2651 O O . PHE B 1 173 ? 4.965 -23.25 -18.078 1 93.12 173 PHE B O 1
ATOM 2658 N N . SER B 1 174 ? 4.633 -21.984 -19.891 1 91.19 174 SER B N 1
ATOM 2659 C CA . SER B 1 174 ? 4.703 -23.125 -20.797 1 91.19 174 SER B CA 1
ATOM 2660 C C . SER B 1 174 ? 6.113 -23.688 -20.859 1 91.19 174 SER B C 1
ATOM 2662 O O . SER B 1 174 ? 6.297 -24.906 -20.984 1 91.19 174 SER B O 1
ATOM 2664 N N . HIS B 1 175 ? 7.066 -22.859 -20.766 1 84.81 175 HIS B N 1
ATOM 2665 C CA . HIS B 1 175 ? 8.453 -23.297 -20.766 1 84.81 175 HIS B CA 1
ATOM 2666 C C . HIS B 1 175 ? 8.766 -24.109 -19.516 1 84.81 175 HIS B C 1
ATOM 2668 O O . HIS B 1 175 ? 9.492 -25.109 -19.594 1 84.81 175 HIS B O 1
ATOM 2674 N N . ALA B 1 176 ? 8.25 -23.703 -18.453 1 80.31 176 ALA B N 1
ATOM 2675 C CA . ALA B 1 176 ? 8.516 -24.375 -17.172 1 80.31 176 ALA B CA 1
ATOM 2676 C C . ALA B 1 176 ? 7.855 -25.75 -17.125 1 80.31 176 ALA B C 1
ATOM 2678 O O . ALA B 1 176 ? 8.445 -26.719 -16.625 1 80.31 176 ALA B O 1
ATOM 2679 N N . THR B 1 177 ? 6.68 -25.797 -17.578 1 74.69 177 THR B N 1
ATOM 2680 C CA . THR B 1 177 ? 5.961 -27.062 -17.594 1 74.69 177 THR B CA 1
ATOM 2681 C C . THR B 1 177 ? 6.668 -28.078 -18.5 1 74.69 177 THR B C 1
ATOM 2683 O O . THR B 1 177 ? 6.758 -29.266 -18.156 1 74.69 177 THR B O 1
ATOM 2686 N N . ALA B 1 178 ? 7.168 -27.594 -19.578 1 74.19 178 ALA B N 1
ATOM 2687 C CA . ALA B 1 178 ? 7.891 -28.453 -20.516 1 74.19 178 ALA B CA 1
ATOM 2688 C C . ALA B 1 178 ? 9.164 -29 -19.875 1 74.19 178 ALA B C 1
ATOM 2690 O O . ALA B 1 178 ? 9.555 -30.141 -20.125 1 74.19 178 ALA B O 1
ATOM 2691 N N . LYS B 1 179 ? 9.758 -28.203 -19.094 1 71.69 179 LYS B N 1
ATOM 2692 C CA . LYS B 1 179 ? 11 -28.609 -18.438 1 71.69 179 LYS B CA 1
ATOM 2693 C C . LYS B 1 179 ? 10.742 -29.641 -17.344 1 71.69 179 LYS B C 1
ATOM 2695 O O . LYS B 1 179 ? 11.633 -30.406 -17 1 71.69 179 LYS B O 1
ATOM 2700 N N . GLN B 1 180 ? 9.68 -29.5 -16.797 1 69.38 180 GLN B N 1
ATOM 2701 C CA . GLN B 1 180 ? 9.336 -30.406 -15.703 1 69.38 180 GLN B CA 1
ATOM 2702 C C . GLN B 1 180 ? 8.797 -31.734 -16.234 1 69.38 180 GLN B C 1
ATOM 2704 O O . GLN B 1 180 ? 8.93 -32.781 -15.57 1 69.38 180 GLN B O 1
ATOM 2709 N N . HIS B 1 181 ? 8.125 -31.625 -17.469 1 61.28 181 HIS B N 1
ATOM 2710 C CA . HIS B 1 181 ? 7.621 -32.812 -18.141 1 61.28 181 HIS B CA 1
ATOM 2711 C C . HIS B 1 181 ? 8.188 -32.938 -19.547 1 61.28 181 HIS B C 1
ATOM 2713 O O . HIS B 1 181 ? 7.492 -32.656 -20.531 1 61.28 181 HIS B O 1
ATOM 2719 N N . PRO B 1 182 ? 9.547 -33.281 -19.688 1 50.81 182 PRO B N 1
ATOM 2720 C CA . PRO B 1 182 ? 10.102 -33.406 -21.047 1 50.81 182 PRO B CA 1
ATOM 2721 C C . PRO B 1 182 ? 9.414 -34.469 -21.875 1 50.81 182 PRO B C 1
ATOM 2723 O O . PRO B 1 182 ? 9 -35.5 -21.344 1 50.81 182 PRO B O 1
ATOM 2726 N N . ARG B 1 183 ? 8.883 -34.25 -22.984 1 47.88 183 ARG B N 1
ATOM 2727 C CA . ARG B 1 183 ? 8.383 -35.25 -23.906 1 47.88 183 ARG B CA 1
ATOM 2728 C C . ARG B 1 183 ? 9.469 -36.281 -24.234 1 47.88 183 ARG B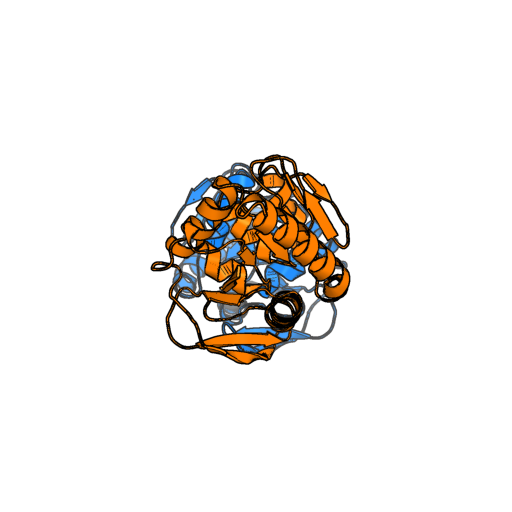 C 1
ATOM 2730 O O . ARG B 1 183 ? 10.648 -35.969 -24.297 1 47.88 183 ARG B O 1
#

Radius of gyration: 21.34 Å; Cα contacts (8 Å, |Δi|>4): 897; chains: 2; bounding box: 37×70×49 Å

pLDDT: mean 96.86, std 7.16, range [47.75, 99.0]

Sequence (366 aa):
MAFLVAPYGAEQVELTSPWQAVAESGGTPRLLSTAPGRVLAVHHHTPGDTFAVDALVGEADPADYDGLVLPGGVANPDHLRLDRAAVAHVHAHCAAGRPVAAICHAAWTLIEADAVRGRTLTSWPSLRTDLVNAGAHWVDEEVHVCHDGPGPLVTSRRPADLPLFEDALVTEFSHATAKQHPRMAFLVAPYGAEQVELTSPWQAVAESGGTPRLLSTAPGRVLAVHHHTPGDTFAVDALVGEADPADYDGLVLPGGVANPDHLRLDRAAVAHVHAHCAAGRPVAAICHAAWTLIEADAVRGRTLTSWPSLRTDLVNAGAHWVDEEVHVCHDGPGPLVTSRRPADLPLFEDALVTEFSHATAKQHPR

Solvent-accessible surface area (backbone atoms only — not comparable to full-atom values): 17867 Å² total; per-residue (Å²): 55,36,31,51,44,32,54,44,31,27,23,37,64,53,47,52,51,49,44,48,50,39,41,74,70,72,47,59,72,39,37,27,18,81,54,77,58,59,25,39,23,12,57,86,85,38,84,52,60,69,45,73,44,71,44,38,37,76,76,53,61,59,85,79,36,72,28,39,38,29,34,9,27,75,54,8,21,53,51,33,49,65,34,67,45,49,27,48,42,54,27,50,36,45,71,71,26,31,36,36,33,30,29,20,43,16,54,54,31,37,54,68,27,71,67,34,59,73,22,50,37,28,38,30,73,67,46,48,64,54,42,42,46,54,42,24,45,73,48,100,42,57,54,31,75,21,68,67,63,68,26,44,36,35,18,13,26,44,78,92,29,41,71,61,36,39,52,51,47,52,54,54,48,52,54,50,52,40,68,75,54,68,129,56,35,31,50,46,32,53,44,32,26,24,36,66,53,47,51,51,49,45,48,51,38,42,74,70,72,44,59,72,39,38,27,16,82,54,78,59,59,25,39,22,12,56,84,84,38,85,52,60,70,44,74,44,70,42,38,36,76,75,51,60,58,85,80,36,73,28,39,37,28,34,9,27,75,53,7,18,52,52,32,50,65,34,67,45,50,28,49,42,54,28,51,34,44,71,72,27,31,36,36,34,31,29,20,44,17,54,55,29,37,53,68,26,70,66,34,59,73,22,51,37,27,40,29,73,66,46,46,64,53,43,41,45,54,43,24,45,74,48,98,44,56,54,30,76,23,69,68,62,69,24,44,36,36,19,13,24,45,77,92,28,42,73,60,35,39,53,50,47,53,54,54,47,51,53,49,52,41,68,76,53,67,128